Protein AF-A0A2W5YND8-F1 (afdb_monomer_lite)

Structure (mmCIF, N/CA/C/O backbone):
data_AF-A0A2W5YND8-F1
#
_entry.id   AF-A0A2W5YND8-F1
#
loop_
_atom_site.group_PDB
_atom_site.id
_atom_site.type_symbol
_atom_site.label_atom_id
_atom_site.label_alt_id
_atom_site.label_comp_id
_atom_site.label_asym_id
_atom_site.label_entity_id
_atom_site.label_seq_id
_atom_site.pdbx_PDB_ins_code
_atom_site.Cartn_x
_atom_site.Cartn_y
_atom_site.Cartn_z
_atom_site.occupancy
_atom_site.B_iso_or_equiv
_atom_site.auth_seq_id
_atom_site.auth_comp_id
_atom_site.auth_asym_id
_atom_site.auth_atom_id
_atom_site.pdbx_PDB_model_num
ATOM 1 N N . MET A 1 1 ? -13.478 7.806 3.941 1.00 85.88 1 MET A N 1
ATOM 2 C CA . MET A 1 1 ? -12.464 8.044 5.013 1.00 85.88 1 MET A CA 1
ATOM 3 C C . MET A 1 1 ? -11.687 9.302 4.656 1.00 85.88 1 MET A C 1
ATOM 5 O O . MET A 1 1 ? -11.853 9.760 3.534 1.00 85.88 1 MET A O 1
ATOM 9 N N . ARG A 1 2 ? -10.870 9.883 5.542 1.00 89.00 2 ARG A N 1
ATOM 10 C CA . ARG A 1 2 ? -10.021 11.023 5.139 1.00 89.00 2 ARG A CA 1
ATOM 11 C C . ARG A 1 2 ? -8.769 10.526 4.412 1.00 89.00 2 ARG A C 1
ATOM 13 O O . ARG A 1 2 ? -8.255 9.463 4.751 1.00 89.00 2 ARG A O 1
ATOM 20 N N . ALA A 1 3 ? -8.291 11.290 3.437 1.00 91.25 3 ALA A N 1
ATOM 21 C CA . ALA A 1 3 ? -7.025 11.037 2.762 1.00 91.25 3 ALA A CA 1
ATOM 22 C C . ALA A 1 3 ? -6.233 12.337 2.622 1.00 91.25 3 ALA A C 1
ATOM 24 O O . ALA A 1 3 ? -6.827 13.414 2.577 1.00 91.25 3 ALA A O 1
ATOM 25 N N . PHE A 1 4 ? -4.908 12.242 2.625 1.00 91.88 4 PHE A N 1
ATOM 26 C CA . PHE A 1 4 ? -4.026 13.404 2.558 1.00 91.88 4 PHE A CA 1
ATOM 27 C C . PHE A 1 4 ? -2.662 13.027 1.978 1.00 91.88 4 PHE A C 1
ATOM 29 O O . PHE A 1 4 ? -2.267 11.861 1.992 1.00 91.88 4 PHE A O 1
ATOM 36 N N . HIS A 1 5 ? -1.930 14.029 1.497 1.00 91.75 5 HIS A N 1
ATOM 37 C CA . HIS A 1 5 ? -0.526 13.866 1.138 1.00 91.75 5 HIS A CA 1
ATOM 38 C C . HIS A 1 5 ? 0.317 13.756 2.419 1.00 91.75 5 HIS A C 1
ATOM 40 O O . HIS A 1 5 ? 0.446 14.727 3.166 1.00 91.75 5 HIS A O 1
ATOM 46 N N . ASP A 1 6 ? 0.857 12.568 2.678 1.00 86.00 6 ASP A N 1
ATOM 47 C CA . ASP A 1 6 ? 1.750 12.279 3.799 1.00 86.00 6 ASP A CA 1
ATOM 48 C C . ASP A 1 6 ? 3.209 12.573 3.426 1.00 86.00 6 ASP A C 1
ATOM 50 O O . ASP A 1 6 ? 3.585 12.605 2.253 1.00 86.00 6 ASP A O 1
ATOM 54 N N . LYS A 1 7 ? 4.056 12.787 4.430 1.00 78.94 7 LYS A N 1
ATOM 55 C CA . LYS A 1 7 ? 5.499 12.895 4.217 1.00 78.94 7 LYS A CA 1
ATOM 56 C C . LYS A 1 7 ? 6.102 11.495 4.225 1.00 78.94 7 LYS A C 1
ATOM 58 O O . LYS A 1 7 ? 5.820 10.707 5.123 1.00 78.94 7 LYS A O 1
ATOM 63 N N . ALA A 1 8 ? 6.957 11.201 3.249 1.00 67.25 8 ALA A N 1
ATOM 64 C CA . ALA A 1 8 ? 7.747 9.978 3.285 1.00 67.25 8 ALA A CA 1
ATOM 65 C C . ALA A 1 8 ? 8.656 9.975 4.527 1.00 67.25 8 ALA A C 1
ATOM 67 O O . ALA A 1 8 ? 9.314 10.973 4.824 1.00 67.25 8 ALA A O 1
ATOM 68 N N . GLU A 1 9 ? 8.693 8.853 5.244 1.00 60.12 9 GLU A N 1
ATOM 69 C CA . GLU A 1 9 ? 9.626 8.621 6.350 1.00 60.12 9 GLU A CA 1
ATOM 70 C C . GLU A 1 9 ? 10.852 7.853 5.836 1.00 60.12 9 GLU A C 1
ATOM 72 O O . GLU A 1 9 ? 10.736 6.724 5.353 1.00 60.12 9 GLU A O 1
ATOM 77 N N . GLY A 1 10 ? 12.024 8.485 5.920 1.00 52.19 10 GLY A N 1
ATOM 78 C CA . GLY A 1 10 ? 13.315 7.977 5.451 1.00 52.19 10 GLY A CA 1
ATOM 79 C C . GLY A 1 10 ? 14.354 9.101 5.420 1.00 52.19 10 GLY A C 1
ATOM 80 O O . GLY A 1 10 ? 13.974 10.272 5.398 1.00 52.19 10 GLY A O 1
ATOM 81 N N . GLU A 1 11 ? 15.645 8.757 5.480 1.00 43.69 11 GLU A N 1
ATOM 82 C CA . GLU A 1 11 ? 16.755 9.720 5.477 1.00 43.69 11 GLU A CA 1
ATOM 83 C C . GLU A 1 11 ? 16.565 10.787 4.397 1.00 43.69 11 GLU A C 1
ATOM 85 O O . GLU A 1 11 ? 16.355 10.495 3.218 1.00 43.69 11 GLU A O 1
ATOM 90 N N . ILE A 1 12 ? 16.613 12.045 4.825 1.00 41.59 12 ILE A N 1
ATOM 91 C CA . ILE A 1 12 ? 16.515 13.203 3.948 1.00 41.59 12 ILE A CA 1
ATOM 92 C C . ILE A 1 12 ? 17.661 13.115 2.927 1.00 41.59 12 ILE A C 1
ATOM 94 O O . ILE A 1 12 ? 18.804 13.405 3.264 1.00 41.59 12 ILE A O 1
ATOM 98 N N . GLY A 1 13 ? 17.348 12.740 1.681 1.00 52.06 13 GLY A N 1
ATOM 99 C CA . GLY A 1 13 ? 18.188 13.050 0.520 1.00 52.06 13 GLY A CA 1
ATOM 100 C C . GLY A 1 13 ? 18.716 11.903 -0.347 1.00 52.06 13 GLY A C 1
ATOM 101 O O . GLY A 1 13 ? 19.367 12.221 -1.338 1.00 52.06 13 GLY A O 1
ATOM 102 N N . ALA A 1 14 ? 18.453 10.620 -0.063 1.00 67.12 14 ALA A N 1
ATOM 103 C CA . ALA A 1 14 ? 18.934 9.524 -0.921 1.00 67.12 14 ALA A CA 1
ATOM 104 C C . ALA A 1 14 ? 17.811 8.585 -1.389 1.00 67.12 14 ALA A C 1
ATOM 106 O O . ALA A 1 14 ? 17.057 8.039 -0.582 1.00 67.12 14 ALA A O 1
ATOM 107 N N . ALA A 1 15 ? 17.717 8.376 -2.706 1.00 81.44 15 ALA A N 1
ATOM 108 C CA . ALA A 1 15 ? 16.828 7.383 -3.296 1.00 81.44 15 ALA A CA 1
ATOM 109 C C . ALA A 1 15 ? 17.239 5.963 -2.885 1.00 81.44 15 ALA A C 1
ATOM 111 O O . ALA A 1 15 ? 18.423 5.618 -2.869 1.00 81.44 15 ALA A O 1
ATOM 112 N N . ARG A 1 16 ? 16.255 5.122 -2.556 1.00 84.94 16 ARG A N 1
ATOM 113 C CA . ARG A 1 16 ? 16.512 3.726 -2.177 1.00 84.94 16 ARG A CA 1
ATOM 114 C C . ARG A 1 16 ? 16.703 2.868 -3.416 1.00 84.94 16 ARG A C 1
ATOM 116 O O . ARG A 1 16 ? 15.955 3.002 -4.374 1.00 84.94 16 ARG A O 1
ATOM 123 N N . MET A 1 17 ? 17.663 1.952 -3.399 1.00 89.75 17 MET A N 1
ATOM 124 C CA . MET A 1 17 ? 17.775 0.968 -4.477 1.00 89.75 17 MET A CA 1
ATOM 125 C C . MET A 1 17 ? 16.681 -0.092 -4.349 1.00 89.75 17 MET A C 1
ATOM 127 O O . MET A 1 17 ? 16.376 -0.532 -3.244 1.00 89.75 17 MET A O 1
ATOM 131 N N . HIS A 1 18 ? 16.122 -0.526 -5.473 1.00 92.06 18 HIS A N 1
ATOM 132 C CA . HIS A 1 18 ? 15.245 -1.685 -5.546 1.00 92.06 18 HIS A CA 1
ATOM 133 C C . HIS A 1 18 ? 15.812 -2.713 -6.549 1.00 92.06 18 HIS A C 1
ATOM 135 O O . HIS A 1 18 ? 16.046 -2.356 -7.712 1.00 92.06 18 HIS A O 1
ATOM 141 N N . PRO A 1 19 ? 16.026 -3.977 -6.134 1.00 91.38 19 PRO A N 1
ATOM 142 C CA . PRO A 1 19 ? 15.881 -4.483 -4.763 1.00 91.38 19 PRO A CA 1
ATOM 143 C C . PRO A 1 19 ? 16.922 -3.873 -3.805 1.00 91.38 19 PRO A C 1
ATOM 145 O O . PRO A 1 19 ? 18.040 -3.555 -4.213 1.00 91.38 19 PRO A O 1
ATOM 148 N N . TRP A 1 20 ? 16.568 -3.710 -2.526 1.00 85.75 20 TRP A N 1
ATOM 149 C CA . TRP A 1 20 ? 17.484 -3.190 -1.504 1.00 85.75 20 TRP A CA 1
ATOM 150 C C . TRP A 1 20 ? 18.270 -4.327 -0.831 1.00 85.75 20 TRP A C 1
ATOM 152 O O . TRP A 1 20 ? 17.732 -5.393 -0.540 1.00 85.75 20 TRP A O 1
ATOM 162 N N . GLY A 1 21 ? 19.569 -4.108 -0.592 1.00 75.19 21 GLY A N 1
ATOM 163 C CA . GLY A 1 21 ? 20.485 -5.160 -0.126 1.00 75.19 21 GLY A CA 1
ATOM 164 C C . GLY A 1 21 ? 20.415 -5.485 1.372 1.00 75.19 21 GLY A C 1
ATOM 165 O O . GLY A 1 21 ? 20.715 -6.613 1.760 1.00 75.19 21 GLY A O 1
ATOM 166 N N . GLY A 1 22 ? 20.024 -4.523 2.211 1.00 71.12 22 GLY A N 1
ATOM 167 C CA . GLY A 1 22 ? 19.871 -4.709 3.655 1.00 71.12 22 GLY A CA 1
ATOM 168 C C . GLY A 1 22 ? 19.551 -3.406 4.391 1.00 71.12 22 GLY A C 1
ATOM 169 O O . GLY A 1 22 ? 19.707 -2.322 3.824 1.00 71.12 22 GLY A O 1
ATOM 170 N N . SER A 1 23 ? 19.096 -3.509 5.639 1.00 68.88 23 SER A N 1
ATOM 171 C CA . SER A 1 23 ? 18.893 -2.354 6.522 1.00 68.88 23 SER A CA 1
ATOM 172 C C . SER A 1 23 ? 20.185 -2.000 7.264 1.00 68.88 23 SER A C 1
ATOM 174 O O . SER A 1 23 ? 20.912 -2.881 7.719 1.00 68.88 23 SER A O 1
ATOM 176 N N . LEU A 1 24 ? 20.460 -0.702 7.438 1.00 65.12 24 LEU A N 1
ATOM 177 C CA . LEU A 1 24 ? 21.562 -0.235 8.293 1.00 65.12 24 LEU A CA 1
ATOM 178 C C . LEU A 1 24 ? 21.330 -0.575 9.773 1.00 65.12 24 LEU A C 1
ATOM 180 O O . LEU A 1 24 ? 22.287 -0.752 10.523 1.00 65.12 24 LEU A O 1
ATOM 184 N N . HIS A 1 25 ? 20.064 -0.654 10.187 1.00 63.94 25 HIS A N 1
ATOM 185 C CA . HIS A 1 25 ? 19.676 -0.909 11.574 1.00 63.94 25 HIS A CA 1
ATOM 186 C C . HIS A 1 25 ? 19.539 -2.402 11.892 1.00 63.94 25 HIS A C 1
ATOM 188 O O . HIS A 1 25 ? 19.689 -2.785 13.049 1.00 63.94 25 HIS A O 1
ATOM 194 N N . ASP A 1 26 ? 19.299 -3.236 10.877 1.00 67.81 26 ASP A N 1
ATOM 195 C CA . ASP A 1 26 ? 19.281 -4.692 11.003 1.00 67.81 26 ASP A CA 1
ATOM 196 C C . ASP A 1 26 ? 19.913 -5.347 9.758 1.00 67.81 26 ASP A C 1
ATOM 198 O O . ASP A 1 26 ? 19.274 -5.429 8.708 1.00 67.81 26 ASP A O 1
ATOM 202 N N . PRO A 1 27 ? 21.153 -5.859 9.858 1.00 70.94 27 PRO A N 1
ATOM 203 C CA . PRO A 1 27 ? 21.825 -6.556 8.760 1.00 70.94 27 PRO A CA 1
ATOM 204 C C . PRO A 1 27 ? 21.104 -7.828 8.280 1.00 70.94 27 PRO A C 1
ATOM 206 O O . PRO A 1 27 ? 21.410 -8.342 7.197 1.00 70.94 27 PRO A O 1
ATOM 209 N N . ASN A 1 28 ? 20.183 -8.370 9.085 1.00 72.56 28 ASN A N 1
ATOM 210 C CA . ASN A 1 28 ? 19.366 -9.526 8.726 1.00 72.56 28 ASN A CA 1
ATOM 211 C C . ASN A 1 28 ? 18.083 -9.127 7.997 1.00 72.56 28 ASN A C 1
ATOM 213 O O . ASN A 1 28 ? 17.562 -9.944 7.235 1.00 72.56 28 ASN A O 1
ATOM 217 N N . ALA A 1 29 ? 17.610 -7.890 8.173 1.00 75.44 29 ALA A N 1
ATOM 218 C CA . ALA A 1 29 ? 16.512 -7.355 7.389 1.00 75.44 29 ALA A CA 1
ATOM 219 C C . ALA A 1 29 ? 16.993 -7.166 5.951 1.00 75.44 29 ALA A C 1
ATOM 221 O O . ALA A 1 29 ? 17.927 -6.407 5.671 1.00 75.44 29 ALA A O 1
ATOM 222 N N . LYS A 1 30 ? 16.366 -7.899 5.036 1.00 81.81 30 LYS A N 1
ATOM 223 C CA . LYS A 1 30 ? 16.695 -7.922 3.611 1.00 81.81 30 LYS A CA 1
ATOM 224 C C . LYS A 1 30 ? 15.418 -7.871 2.803 1.00 81.81 30 LYS A C 1
ATOM 226 O O . LYS A 1 30 ? 14.375 -8.344 3.251 1.00 81.81 30 LYS A O 1
ATOM 231 N N . PHE A 1 31 ? 15.528 -7.352 1.586 1.00 89.69 31 PHE A N 1
ATOM 232 C CA . PHE A 1 31 ? 14.446 -7.448 0.626 1.00 89.69 31 PHE A CA 1
ATOM 233 C C . PHE A 1 31 ? 14.076 -8.917 0.385 1.00 89.69 31 PHE A C 1
ATOM 235 O O . PHE A 1 31 ? 14.936 -9.746 0.073 1.00 89.69 31 PHE A O 1
ATOM 242 N N . VAL A 1 32 ? 12.784 -9.219 0.508 1.00 92.00 32 VAL A N 1
ATOM 243 C CA . VAL A 1 32 ? 12.205 -10.504 0.122 1.00 92.00 32 VAL A CA 1
ATOM 244 C C . VAL A 1 32 ? 11.399 -10.290 -1.151 1.00 92.00 32 VAL A C 1
ATOM 246 O O . VAL A 1 32 ? 10.440 -9.524 -1.174 1.00 92.00 32 VAL A O 1
ATOM 249 N N . ASP A 1 33 ? 11.795 -10.989 -2.209 1.00 94.88 33 ASP A N 1
ATOM 250 C CA . ASP A 1 33 ? 11.087 -10.989 -3.486 1.00 94.88 33 ASP A CA 1
ATOM 251 C C . ASP A 1 33 ? 9.823 -11.857 -3.367 1.00 94.88 33 ASP A C 1
ATOM 253 O O . ASP A 1 33 ? 9.866 -13.080 -3.538 1.00 94.88 33 ASP A O 1
ATOM 257 N N . PHE A 1 34 ? 8.694 -11.228 -3.033 1.00 96.81 34 PHE A N 1
ATOM 258 C CA . PHE A 1 34 ? 7.412 -11.920 -2.887 1.00 96.81 34 PHE A CA 1
ATOM 259 C C . PHE A 1 34 ? 6.823 -12.400 -4.218 1.00 96.81 34 PHE A C 1
ATOM 261 O O . PHE A 1 34 ? 5.966 -13.281 -4.192 1.00 96.81 34 PHE A O 1
ATOM 268 N N . LEU A 1 35 ? 7.306 -11.915 -5.370 1.00 95.94 35 LEU A N 1
ATOM 269 C CA . LEU A 1 35 ? 6.946 -12.499 -6.666 1.00 95.94 35 LEU A CA 1
ATOM 270 C C . LEU A 1 35 ? 7.545 -13.905 -6.803 1.00 95.94 35 LEU A C 1
ATOM 272 O O . LEU A 1 35 ? 6.895 -14.818 -7.311 1.00 95.94 35 LEU A O 1
ATOM 276 N N . LYS A 1 36 ? 8.780 -14.101 -6.323 1.00 96.19 36 LYS A N 1
ATOM 277 C CA . LYS A 1 36 ? 9.456 -15.411 -6.327 1.00 96.19 36 LYS A CA 1
ATOM 278 C C . LYS A 1 36 ? 9.099 -16.289 -5.132 1.00 96.19 36 LYS A C 1
ATOM 280 O O . LYS A 1 36 ? 9.191 -17.511 -5.238 1.00 96.19 36 LYS A O 1
ATOM 285 N N . ARG A 1 37 ? 8.757 -15.689 -3.992 1.00 96.12 37 ARG A N 1
ATOM 286 C CA . ARG A 1 37 ? 8.489 -16.375 -2.717 1.00 96.12 37 ARG A CA 1
ATOM 287 C C . ARG A 1 37 ? 7.190 -15.888 -2.063 1.00 96.12 37 ARG A C 1
ATOM 289 O O . ARG A 1 37 ? 7.232 -15.334 -0.963 1.00 96.12 37 ARG A O 1
ATOM 296 N N . PRO A 1 38 ? 6.026 -16.090 -2.708 1.00 96.12 38 PRO A N 1
ATOM 297 C CA . PRO A 1 38 ? 4.742 -15.646 -2.161 1.00 96.12 38 PRO A CA 1
ATOM 298 C C . PRO A 1 38 ? 4.385 -16.348 -0.842 1.00 96.12 38 PRO A C 1
ATOM 300 O O . PRO A 1 38 ? 3.677 -15.783 -0.014 1.00 96.12 38 PRO A O 1
ATOM 303 N N . ASP A 1 39 ? 4.926 -17.548 -0.604 1.00 96.69 39 ASP A N 1
ATOM 304 C CA . ASP A 1 39 ? 4.770 -18.309 0.639 1.00 96.69 39 ASP A CA 1
ATOM 305 C C . ASP A 1 39 ? 5.314 -17.577 1.877 1.00 96.69 39 ASP A C 1
ATOM 307 O O . ASP A 1 39 ? 4.899 -17.865 2.998 1.00 96.69 39 ASP A O 1
ATOM 311 N N . LEU A 1 40 ? 6.216 -16.610 1.681 1.00 96.44 40 LEU A N 1
ATOM 312 C CA . LEU A 1 40 ? 6.891 -15.905 2.765 1.00 96.44 40 LEU A CA 1
ATOM 313 C C . LEU A 1 40 ? 6.150 -14.664 3.279 1.00 96.44 40 LEU A C 1
ATOM 315 O O . LEU A 1 40 ? 6.519 -14.155 4.336 1.00 96.44 40 LEU A O 1
ATOM 319 N N . VAL A 1 41 ? 5.104 -14.179 2.596 1.00 96.38 41 VAL A N 1
ATOM 320 C CA . VAL A 1 41 ? 4.435 -12.906 2.945 1.00 96.38 41 VAL A CA 1
ATOM 321 C C . VAL A 1 41 ? 4.011 -12.861 4.415 1.00 96.38 41 VAL A C 1
ATOM 323 O O . VAL A 1 41 ? 4.270 -11.884 5.111 1.00 96.38 41 VAL A O 1
ATOM 326 N N . ARG A 1 42 ? 3.406 -13.935 4.926 1.00 96.88 42 ARG A N 1
ATOM 327 C CA . ARG A 1 42 ? 2.889 -13.974 6.304 1.00 96.88 42 ARG A CA 1
ATOM 328 C C . ARG A 1 42 ? 3.960 -14.237 7.368 1.00 96.88 42 ARG A C 1
ATOM 330 O O . ARG A 1 42 ? 3.692 -14.043 8.549 1.00 96.88 42 ARG A O 1
ATOM 337 N N . SER A 1 43 ? 5.156 -14.675 6.970 1.00 95.19 43 SER A N 1
ATOM 338 C CA . SER A 1 43 ? 6.258 -15.029 7.879 1.00 95.19 43 SER A CA 1
ATOM 339 C C . SER A 1 43 ? 7.433 -14.053 7.857 1.00 95.19 43 SER A C 1
ATOM 341 O O . SER A 1 43 ? 8.311 -14.156 8.707 1.00 95.19 43 SER A O 1
ATOM 343 N N . SER A 1 44 ? 7.483 -13.145 6.880 1.00 93.38 44 SER A N 1
ATOM 344 C CA . SER A 1 44 ? 8.627 -12.251 6.653 1.00 93.38 44 SER A CA 1
ATOM 345 C C . SER A 1 44 ? 8.374 -10.790 7.017 1.00 93.38 44 SER A C 1
ATOM 347 O O . SER A 1 44 ? 9.276 -9.988 6.833 1.00 93.38 44 SER A O 1
ATOM 349 N N . LEU A 1 45 ? 7.181 -10.439 7.509 1.00 93.44 45 LEU A N 1
ATOM 350 C CA . LEU A 1 45 ? 6.859 -9.077 7.953 1.00 93.44 45 LEU A CA 1
ATOM 351 C C . LEU A 1 45 ? 6.894 -9.010 9.483 1.00 93.44 45 LEU A C 1
ATOM 353 O O . LEU A 1 45 ? 5.870 -9.171 10.149 1.00 93.44 45 LEU A O 1
ATOM 357 N N . GLU A 1 46 ? 8.081 -8.808 10.041 1.00 91.94 46 GLU A N 1
ATOM 358 C CA . GLU A 1 46 ? 8.404 -8.937 11.463 1.00 91.94 46 GLU A CA 1
ATOM 359 C C . GLU A 1 46 ? 7.503 -8.105 12.381 1.00 91.94 46 GLU A C 1
ATOM 361 O O . GLU A 1 46 ? 7.018 -8.627 13.386 1.00 91.94 46 GLU A O 1
ATOM 366 N N . ASP A 1 47 ? 7.185 -6.864 12.002 1.00 93.75 47 ASP A N 1
ATOM 367 C CA . ASP A 1 47 ? 6.329 -5.984 12.808 1.00 93.75 47 ASP A CA 1
ATOM 368 C C . ASP A 1 47 ? 4.876 -6.477 12.877 1.00 93.75 47 ASP A C 1
ATOM 370 O O . ASP A 1 47 ? 4.128 -6.130 13.793 1.00 93.75 47 ASP A O 1
ATOM 374 N N . PHE A 1 48 ? 4.455 -7.283 11.900 1.00 96.44 48 PHE A N 1
ATOM 375 C CA . PHE A 1 48 ? 3.081 -7.756 11.747 1.00 96.44 48 PHE A CA 1
ATOM 376 C C . PHE A 1 48 ? 2.854 -9.103 12.440 1.00 96.44 48 PHE A C 1
ATOM 378 O O . PHE A 1 48 ? 1.728 -9.389 12.851 1.00 96.44 48 PHE A O 1
ATOM 385 N N . ILE A 1 49 ? 3.904 -9.915 12.619 1.00 95.50 49 ILE A N 1
ATOM 386 C CA . ILE A 1 49 ? 3.825 -11.253 13.231 1.00 95.50 49 ILE A CA 1
ATOM 387 C C . ILE A 1 49 ? 3.164 -11.232 14.624 1.00 95.50 49 ILE A C 1
ATOM 389 O O . ILE A 1 49 ? 2.267 -12.051 14.844 1.00 95.50 49 ILE A O 1
ATOM 393 N N . PRO A 1 50 ? 3.493 -10.302 15.550 1.00 97.00 50 PRO A N 1
ATOM 394 C CA . PRO A 1 50 ? 2.838 -10.241 16.862 1.00 97.00 50 PRO A CA 1
ATOM 395 C C . PRO A 1 50 ? 1.320 -10.022 16.794 1.00 97.00 50 PRO A C 1
ATOM 397 O O . PRO A 1 50 ? 0.600 -10.356 17.733 1.00 97.00 50 PRO A O 1
ATOM 400 N N . TYR A 1 51 ? 0.829 -9.483 15.677 1.00 97.25 51 TYR A N 1
ATOM 401 C CA . TYR A 1 51 ? 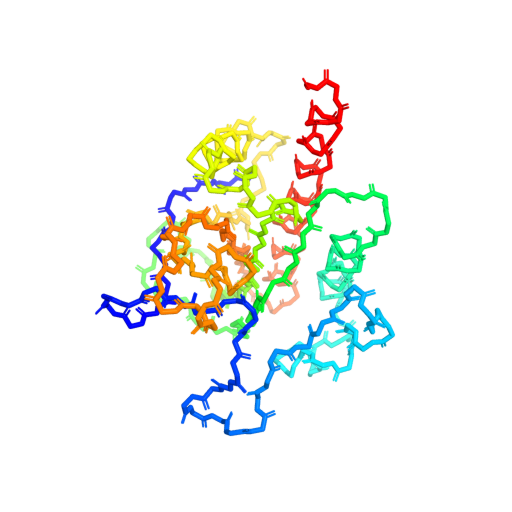-0.569 -9.131 15.456 1.00 97.25 51 TYR A CA 1
ATOM 402 C C . TYR A 1 51 ? -1.236 -10.003 14.386 1.00 97.25 51 TYR A C 1
ATOM 404 O O . TYR A 1 51 ? -2.328 -9.674 13.931 1.00 97.25 51 TYR A O 1
ATOM 412 N N . ALA A 1 52 ? -0.635 -11.131 13.993 1.00 96.50 52 ALA A N 1
ATOM 413 C CA . ALA A 1 52 ? -1.140 -11.976 12.906 1.00 96.50 52 ALA A CA 1
ATOM 414 C C . ALA A 1 52 ? -2.571 -12.507 13.134 1.00 96.50 52 ALA A C 1
ATOM 416 O O . ALA A 1 52 ? -3.282 -12.794 12.176 1.00 96.50 52 ALA A O 1
ATOM 417 N N . ALA A 1 53 ? -3.019 -12.606 14.392 1.00 96.94 53 ALA A N 1
ATOM 418 C CA . ALA A 1 53 ? -4.388 -12.996 14.740 1.00 96.94 53 ALA A CA 1
ATOM 419 C C . ALA A 1 53 ? -5.419 -11.852 14.616 1.00 96.94 53 ALA A C 1
ATOM 421 O O . ALA A 1 53 ? -6.621 -12.080 14.757 1.00 96.94 53 ALA A O 1
ATOM 422 N N . VAL A 1 54 ? -4.978 -10.611 14.386 1.00 97.81 54 VAL A N 1
ATOM 423 C CA . VAL A 1 54 ? -5.855 -9.445 14.251 1.00 97.81 54 VAL A CA 1
ATOM 424 C C . VAL A 1 54 ? -6.443 -9.412 12.831 1.00 97.81 54 VAL A C 1
ATOM 426 O O . VAL A 1 54 ? -5.682 -9.368 11.864 1.00 97.81 54 VAL A O 1
ATOM 429 N N . PRO A 1 55 ? -7.779 -9.333 12.656 1.00 98.19 55 PRO A N 1
ATOM 430 C CA . PRO A 1 55 ? -8.400 -9.369 11.326 1.00 98.19 55 PRO A CA 1
ATOM 431 C C . PRO A 1 55 ? -7.900 -8.296 10.350 1.00 98.19 55 PRO A C 1
ATOM 433 O O . PRO A 1 55 ? -7.815 -8.538 9.153 1.00 98.19 55 PRO A O 1
ATOM 436 N N . ALA A 1 56 ? -7.555 -7.105 10.842 1.00 97.69 56 ALA A N 1
ATOM 437 C CA . ALA A 1 56 ? -7.005 -6.041 10.002 1.00 97.69 56 ALA A CA 1
ATOM 438 C C . ALA A 1 56 ? -5.619 -6.385 9.429 1.00 97.69 56 ALA A C 1
ATOM 440 O O . ALA A 1 56 ? -5.288 -5.963 8.323 1.00 97.69 56 ALA A O 1
ATOM 441 N N . ILE A 1 57 ? -4.828 -7.171 10.160 1.00 98.19 57 ILE A N 1
ATOM 442 C CA . ILE A 1 57 ? -3.500 -7.614 9.734 1.00 98.19 57 ILE A CA 1
ATOM 443 C C . ILE A 1 57 ? -3.615 -8.731 8.699 1.00 98.19 57 ILE A C 1
ATOM 445 O O . ILE A 1 57 ? -2.906 -8.701 7.698 1.00 98.19 57 ILE A O 1
ATOM 449 N N . ASP A 1 58 ? -4.582 -9.637 8.849 1.00 98.25 58 ASP A N 1
ATOM 450 C CA . ASP A 1 58 ? -4.909 -10.616 7.805 1.00 98.25 58 ASP A CA 1
ATOM 451 C C . ASP A 1 58 ? -5.328 -9.944 6.482 1.00 98.25 58 ASP A C 1
ATOM 453 O O . ASP A 1 58 ? -4.869 -10.334 5.405 1.00 98.25 58 ASP A O 1
ATOM 457 N N . ARG A 1 59 ? -6.112 -8.856 6.547 1.00 98.38 59 ARG A N 1
ATOM 458 C CA . ARG A 1 59 ? -6.436 -8.037 5.362 1.00 98.38 59 ARG A CA 1
ATOM 459 C C . ARG A 1 59 ? -5.194 -7.393 4.749 1.00 98.38 59 ARG A C 1
ATOM 461 O O . ARG A 1 59 ? -5.092 -7.327 3.525 1.00 98.38 59 ARG A O 1
ATOM 468 N N . PHE A 1 60 ? -4.253 -6.934 5.575 1.00 98.50 60 PHE A N 1
ATOM 469 C CA . PHE A 1 60 ? -2.994 -6.354 5.106 1.00 98.50 60 PHE A CA 1
ATOM 470 C C . PHE A 1 60 ? -2.116 -7.396 4.400 1.00 98.50 60 PHE A C 1
ATOM 472 O O . PHE A 1 60 ? -1.660 -7.144 3.286 1.00 98.50 60 PHE A O 1
ATOM 479 N N . PHE A 1 61 ? -1.957 -8.592 4.977 1.00 98.50 61 PHE A N 1
ATOM 480 C CA . PHE A 1 61 ? -1.291 -9.710 4.302 1.00 98.50 61 PHE A CA 1
ATOM 481 C C . PHE A 1 61 ? -1.972 -10.035 2.975 1.00 98.50 61 PHE A C 1
ATOM 483 O O . PHE A 1 61 ? -1.307 -10.098 1.946 1.00 98.50 61 PHE A O 1
ATOM 490 N N . SER A 1 62 ? -3.302 -10.120 2.972 1.00 98.38 62 SER A N 1
ATOM 491 C CA . SER A 1 62 ? -4.086 -10.389 1.764 1.00 98.38 62 SER A CA 1
ATOM 492 C C . SER A 1 62 ? -3.920 -9.312 0.686 1.00 98.38 62 SER A C 1
ATOM 494 O O . SER A 1 62 ? -4.066 -9.603 -0.503 1.00 98.38 62 SER A O 1
ATOM 496 N N . LEU A 1 63 ? -3.664 -8.055 1.068 1.00 98.56 63 LEU A N 1
ATOM 497 C CA . LEU A 1 63 ? -3.342 -6.981 0.128 1.00 98.56 63 LEU A CA 1
ATOM 498 C C . LEU A 1 63 ? -1.962 -7.199 -0.500 1.00 98.56 63 LEU A C 1
ATOM 500 O O . LEU A 1 63 ? -1.844 -7.080 -1.716 1.00 98.56 63 LEU A O 1
ATOM 504 N N . ILE A 1 64 ? -0.946 -7.532 0.298 1.00 98.44 64 ILE A N 1
ATOM 505 C CA . ILE A 1 64 ? 0.411 -7.806 -0.197 1.00 98.44 64 ILE A CA 1
ATOM 506 C C . ILE A 1 64 ? 0.421 -9.048 -1.090 1.00 98.44 64 ILE A C 1
ATOM 508 O O . ILE A 1 64 ? 0.990 -9.007 -2.177 1.00 98.44 64 ILE A O 1
ATOM 512 N N . GLU A 1 65 ? -0.246 -10.126 -0.679 1.00 98.38 65 GLU A N 1
ATOM 513 C CA . GLU A 1 65 ? -0.404 -11.348 -1.477 1.00 98.38 65 GLU A CA 1
ATOM 514 C C . GLU A 1 65 ? -1.038 -11.036 -2.834 1.00 98.38 65 GLU A C 1
ATOM 516 O O . GLU A 1 65 ? -0.531 -11.459 -3.870 1.00 98.38 65 GLU A O 1
ATOM 521 N N . TRP A 1 66 ? -2.110 -10.234 -2.846 1.00 98.12 66 TRP A N 1
ATOM 522 C CA . TRP A 1 66 ? -2.735 -9.801 -4.092 1.00 98.12 66 TRP A CA 1
ATOM 523 C C . TRP A 1 66 ? -1.796 -8.926 -4.927 1.00 98.12 66 TRP A C 1
ATOM 525 O O . TRP A 1 66 ? -1.625 -9.209 -6.109 1.00 98.12 66 TRP A O 1
ATOM 535 N N . MET A 1 67 ? -1.161 -7.909 -4.327 1.00 98.19 67 MET A N 1
ATOM 536 C CA . MET A 1 67 ? -0.235 -7.004 -5.018 1.00 98.19 67 MET A CA 1
ATOM 537 C C . MET A 1 67 ? 0.938 -7.755 -5.648 1.00 98.19 67 MET A C 1
ATOM 539 O O . MET A 1 67 ? 1.369 -7.374 -6.720 1.00 98.19 67 MET A O 1
ATOM 543 N N . ASN A 1 68 ? 1.421 -8.844 -5.055 1.00 97.94 68 ASN A N 1
ATOM 544 C CA . ASN A 1 68 ? 2.513 -9.653 -5.609 1.00 97.94 68 ASN A CA 1
ATOM 545 C C . ASN A 1 68 ? 2.019 -10.881 -6.405 1.00 97.94 68 ASN A C 1
ATOM 547 O O . ASN A 1 68 ? 2.816 -11.696 -6.859 1.00 97.94 68 ASN A O 1
ATOM 551 N N . GLY A 1 69 ? 0.707 -11.023 -6.617 1.00 96.19 69 GLY A N 1
ATOM 552 C CA . GLY A 1 69 ? 0.111 -12.127 -7.373 1.00 96.19 69 GLY A CA 1
ATOM 553 C C . GLY A 1 69 ? 0.121 -11.905 -8.889 1.00 96.19 69 GLY A C 1
ATOM 554 O O . GLY A 1 69 ? 0.265 -10.787 -9.375 1.00 96.19 69 GLY A O 1
ATOM 555 N N . ALA A 1 70 ? -0.080 -12.954 -9.685 1.00 93.75 70 ALA A N 1
ATOM 556 C CA . ALA A 1 70 ? -0.092 -12.836 -11.152 1.00 93.75 70 ALA A CA 1
ATOM 557 C C . ALA A 1 70 ? -1.208 -11.908 -11.693 1.00 93.75 70 ALA A C 1
ATOM 559 O O . ALA A 1 70 ? -1.072 -11.331 -12.770 1.00 93.75 70 ALA A O 1
ATOM 560 N N . ASP A 1 71 ? -2.275 -11.707 -10.917 1.00 91.31 71 ASP A N 1
ATOM 561 C CA . ASP A 1 71 ? -3.495 -11.017 -11.348 1.00 91.31 71 ASP A CA 1
ATOM 562 C C . ASP A 1 71 ? -3.459 -9.494 -11.196 1.00 91.31 71 ASP A C 1
ATOM 564 O O . ASP A 1 71 ? -4.491 -8.832 -11.337 1.00 91.31 71 ASP A O 1
ATOM 568 N N . THR A 1 72 ? -2.290 -8.894 -11.000 1.00 95.38 72 THR A N 1
ATOM 569 C CA . THR A 1 72 ? -2.136 -7.439 -10.899 1.00 95.38 72 THR A CA 1
ATOM 570 C C . THR A 1 72 ? -0.820 -6.961 -11.502 1.00 95.38 72 THR A C 1
ATOM 572 O O . THR A 1 72 ? 0.082 -7.751 -11.769 1.00 95.38 72 THR A O 1
ATOM 575 N N . VAL A 1 73 ? -0.727 -5.655 -11.743 1.00 96.88 73 VAL A N 1
ATOM 576 C CA . VAL A 1 73 ? 0.476 -4.993 -12.274 1.00 96.88 73 VAL A CA 1
ATOM 577 C C . VAL A 1 73 ? 1.381 -4.435 -11.177 1.00 96.88 73 VAL A C 1
ATOM 579 O O . VAL A 1 73 ? 2.472 -3.953 -11.466 1.00 96.88 73 VAL A O 1
ATOM 582 N N . TRP A 1 74 ? 0.922 -4.468 -9.928 1.00 97.75 74 TRP A N 1
ATOM 583 C CA . TRP A 1 74 ? 1.638 -3.908 -8.788 1.00 97.75 74 TRP A CA 1
ATOM 584 C C . TRP A 1 74 ? 2.705 -4.862 -8.248 1.00 97.75 74 TRP A C 1
ATOM 586 O O . TRP A 1 74 ? 2.697 -6.050 -8.538 1.00 97.75 74 TRP A O 1
ATOM 596 N N . GLU A 1 75 ? 3.630 -4.340 -7.461 1.00 98.00 75 GLU A N 1
ATOM 597 C CA . GLU A 1 75 ? 4.629 -5.073 -6.686 1.00 98.00 75 GLU A CA 1
ATOM 598 C C . GLU A 1 75 ? 4.938 -4.263 -5.428 1.00 98.00 75 GLU A C 1
ATOM 600 O O . GLU A 1 75 ? 4.917 -3.031 -5.460 1.00 98.00 75 GLU A O 1
ATOM 605 N N . THR A 1 76 ? 5.189 -4.938 -4.307 1.00 97.44 76 THR A N 1
ATOM 606 C CA . THR A 1 76 ? 5.503 -4.282 -3.028 1.00 97.44 76 THR A CA 1
ATOM 607 C C . THR A 1 76 ? 6.987 -4.385 -2.714 1.00 97.44 76 THR A C 1
ATOM 609 O O . THR A 1 76 ? 7.591 -5.417 -2.987 1.00 97.44 76 THR A O 1
ATOM 612 N N . THR A 1 77 ? 7.561 -3.390 -2.038 1.00 94.25 77 THR A N 1
ATOM 613 C CA . THR A 1 77 ? 8.992 -3.426 -1.668 1.00 94.25 77 THR A CA 1
ATOM 614 C C . THR A 1 77 ? 9.298 -3.232 -0.198 1.00 94.25 77 THR A C 1
ATOM 616 O O . THR A 1 77 ? 10.341 -3.698 0.263 1.00 94.25 77 THR A O 1
ATOM 619 N N . GLU A 1 78 ? 8.463 -2.50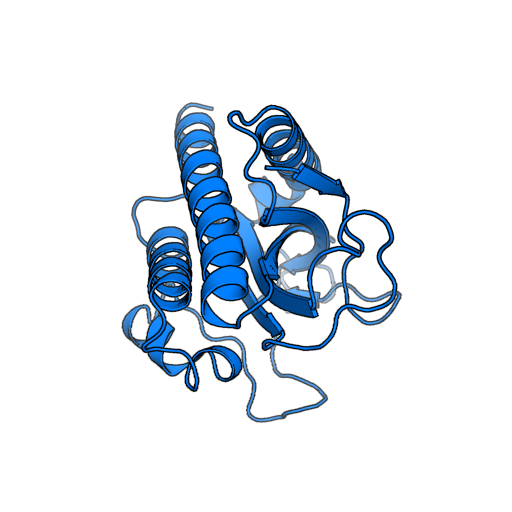2 0.529 1.00 90.75 78 GLU A N 1
ATOM 620 C CA . GLU A 1 78 ? 8.642 -2.307 1.960 1.00 90.75 78 GLU A CA 1
ATOM 621 C C . GLU A 1 78 ? 7.290 -2.084 2.626 1.00 90.75 78 GLU A C 1
ATOM 623 O O . GLU A 1 78 ? 6.362 -1.508 2.050 1.00 90.75 78 GLU A O 1
ATOM 628 N N . SER A 1 79 ? 7.199 -2.517 3.872 1.00 94.38 79 SER A N 1
ATOM 629 C CA . SER A 1 79 ? 6.071 -2.255 4.751 1.00 94.38 79 SER A CA 1
ATOM 630 C C . SER A 1 79 ? 6.578 -2.014 6.159 1.00 94.38 79 SER A C 1
ATOM 632 O O . SER A 1 79 ? 7.716 -2.341 6.473 1.00 94.38 79 SER A O 1
ATOM 634 N N . TYR A 1 80 ? 5.740 -1.422 6.995 1.00 93.31 80 TYR A N 1
ATOM 635 C CA . TYR A 1 80 ? 6.028 -1.247 8.414 1.00 93.31 80 TYR A CA 1
ATOM 636 C C . TYR A 1 80 ? 4.711 -1.141 9.180 1.00 93.31 80 TYR A C 1
ATOM 638 O O . TYR A 1 80 ? 3.759 -0.538 8.669 1.00 93.31 80 TYR A O 1
ATOM 646 N N . LEU A 1 81 ? 4.648 -1.691 10.391 1.00 96.06 81 LEU A N 1
ATOM 647 C CA . LEU A 1 81 ? 3.507 -1.524 11.289 1.00 96.06 81 LEU A CA 1
ATOM 648 C C . LEU A 1 81 ? 3.923 -0.692 12.500 1.00 96.06 81 LEU A C 1
ATOM 650 O O . LEU A 1 81 ? 4.718 -1.127 13.324 1.00 96.06 81 LEU A O 1
ATOM 654 N N . TRP A 1 82 ? 3.305 0.478 12.654 1.00 95.06 82 TRP A N 1
ATOM 655 C CA . TRP A 1 82 ? 3.337 1.201 13.918 1.00 95.06 82 TRP A CA 1
ATOM 656 C C . TRP A 1 82 ? 2.266 0.605 14.844 1.00 95.06 82 TRP A C 1
ATOM 658 O O . TRP A 1 82 ? 1.070 0.734 14.536 1.00 95.06 82 TRP A O 1
ATOM 668 N N . PRO A 1 83 ? 2.654 -0.048 15.955 1.00 93.94 83 PRO A N 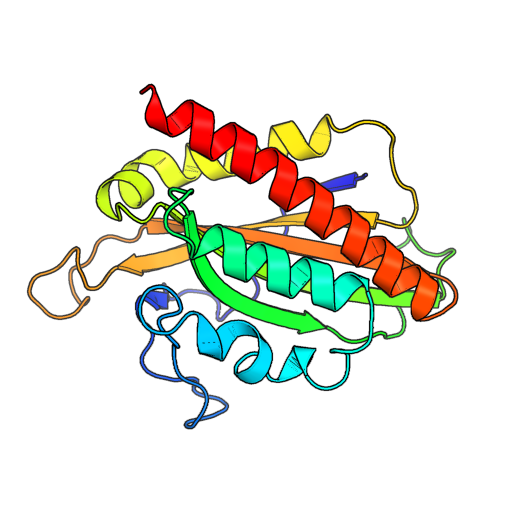1
ATOM 669 C CA . PRO A 1 83 ? 1.711 -0.706 16.850 1.00 93.94 83 PRO A CA 1
ATOM 670 C C . PRO A 1 83 ? 0.809 0.308 17.572 1.00 93.94 83 PRO A C 1
ATOM 672 O O . PRO A 1 83 ? 1.115 1.503 17.592 1.00 93.94 83 PRO A O 1
ATOM 675 N N . PRO A 1 84 ? -0.302 -0.137 18.186 1.00 95.50 84 PRO A N 1
ATOM 676 C CA . PRO A 1 84 ? -1.159 0.727 18.989 1.00 95.50 84 PRO A CA 1
ATOM 677 C C . PRO A 1 84 ? -0.369 1.540 20.022 1.00 95.50 84 PRO A C 1
ATOM 679 O O . PRO A 1 84 ? 0.328 0.996 20.875 1.00 95.50 84 PRO A O 1
ATOM 682 N N . ALA A 1 85 ? -0.487 2.862 19.947 1.00 94.31 85 ALA A N 1
ATOM 683 C CA . ALA A 1 85 ? 0.192 3.797 20.834 1.00 94.31 85 ALA A CA 1
ATOM 684 C C . ALA A 1 85 ? -0.683 5.025 21.110 1.00 94.31 85 ALA A C 1
ATOM 686 O O . ALA A 1 85 ? -1.660 5.285 20.406 1.00 94.31 85 ALA A O 1
ATOM 687 N N . ALA A 1 86 ? -0.326 5.811 22.128 1.00 91.19 86 ALA A N 1
ATOM 688 C CA . ALA A 1 86 ? -0.986 7.090 22.374 1.00 91.19 86 ALA A CA 1
ATOM 689 C C . ALA A 1 86 ? -0.758 8.050 21.183 1.00 91.19 86 ALA A C 1
ATOM 691 O O . ALA A 1 86 ? 0.376 8.166 20.706 1.00 91.19 86 ALA A O 1
ATOM 692 N N . PRO A 1 87 ? -1.795 8.753 20.692 1.00 85.62 87 PRO A N 1
ATOM 693 C CA . PRO A 1 87 ? -1.656 9.645 19.553 1.00 85.62 87 PRO A CA 1
ATOM 694 C C . PRO A 1 87 ? -0.764 10.838 19.889 1.00 85.62 87 PRO A C 1
ATOM 696 O O . PRO A 1 87 ? -0.920 11.497 20.918 1.00 85.62 87 PRO A O 1
ATOM 699 N N . GLN A 1 88 ? 0.143 11.162 18.971 1.00 73.44 88 GLN A N 1
ATOM 700 C CA . GLN A 1 88 ? 0.922 12.393 19.040 1.00 73.44 88 GLN A CA 1
ATOM 701 C C . GLN A 1 88 ? 0.018 13.563 18.635 1.00 73.44 88 GLN A C 1
ATOM 703 O O . GLN A 1 88 ? -0.385 13.653 17.480 1.00 73.44 88 GLN A O 1
ATOM 708 N N . SER A 1 89 ? -0.371 14.383 19.619 1.00 63.91 89 SER A N 1
ATOM 709 C CA . SER A 1 89 ? -1.039 15.699 19.522 1.00 63.91 89 SER A CA 1
ATOM 710 C C . SER A 1 89 ? -1.738 16.063 18.191 1.00 63.91 89 SER A C 1
ATOM 712 O O . SER A 1 89 ? -1.531 17.144 17.640 1.00 63.91 89 SER A O 1
ATOM 714 N N . ASN A 1 90 ? -2.646 15.221 17.687 1.00 68.12 90 ASN A N 1
ATOM 715 C CA . ASN A 1 90 ? -3.446 15.539 16.503 1.00 68.12 90 ASN A CA 1
ATOM 716 C C . ASN A 1 90 ? -4.832 16.038 16.921 1.00 68.12 90 ASN A C 1
ATOM 718 O O . ASN A 1 90 ? -5.698 15.251 17.302 1.00 68.12 90 ASN A O 1
ATOM 722 N N . ARG A 1 91 ? -5.068 17.353 16.806 1.00 73.25 91 ARG A N 1
ATOM 723 C CA . ARG A 1 91 ? -6.354 17.972 17.178 1.00 73.25 91 ARG A CA 1
ATOM 724 C C . ARG A 1 91 ? -7.554 17.379 16.433 1.00 73.25 91 ARG A C 1
ATOM 726 O O . ARG A 1 91 ? -8.641 17.354 16.995 1.00 73.25 91 ARG A O 1
ATOM 733 N N . SER A 1 92 ? -7.369 16.888 15.204 1.00 77.62 92 SER A N 1
ATOM 734 C CA . SER A 1 92 ? -8.463 16.330 14.389 1.00 77.62 92 SER A CA 1
ATOM 735 C C . SER A 1 92 ? -8.960 14.967 14.874 1.00 77.62 92 SER A C 1
ATOM 737 O O . SER A 1 92 ? -10.045 14.548 14.477 1.00 77.62 92 SER A O 1
ATOM 739 N N . PHE A 1 93 ? -8.166 14.285 15.702 1.00 83.31 93 PHE A N 1
ATOM 740 C CA . PHE A 1 93 ? -8.446 12.953 16.241 1.00 83.31 93 PHE A CA 1
ATOM 741 C C . PHE A 1 93 ? -8.301 12.927 17.770 1.00 83.31 93 PHE A C 1
ATOM 743 O O . PHE A 1 93 ? -8.094 11.869 18.359 1.00 83.31 93 PHE A O 1
ATOM 750 N N . ALA A 1 94 ? -8.408 14.093 18.417 1.00 85.06 94 ALA A N 1
ATOM 751 C CA . ALA A 1 94 ? -8.180 14.265 19.852 1.00 85.06 94 ALA A CA 1
ATOM 752 C C . ALA A 1 94 ? -9.163 13.477 20.737 1.00 85.06 94 ALA A C 1
ATOM 754 O O . ALA A 1 94 ? -8.891 13.269 21.915 1.00 85.06 94 ALA A O 1
ATOM 755 N N . GLN A 1 95 ? -10.298 13.042 20.182 1.00 90.38 95 GLN A N 1
ATOM 756 C CA . GLN A 1 95 ? -11.272 12.191 20.862 1.00 90.38 95 GLN A CA 1
ATOM 757 C C . GLN A 1 95 ? -10.821 10.731 21.017 1.00 90.38 95 GLN A C 1
ATOM 759 O O . GLN A 1 95 ? -11.435 9.994 21.784 1.00 90.38 95 GLN A O 1
ATOM 764 N N . TYR A 1 96 ? -9.793 10.300 20.284 1.00 93.88 96 TYR A N 1
ATOM 765 C CA . TYR A 1 96 ? -9.274 8.938 20.339 1.00 93.88 96 TYR A CA 1
ATOM 766 C C . TYR A 1 96 ? -8.024 8.873 21.214 1.00 93.88 96 TYR A C 1
ATOM 768 O O . TYR A 1 96 ? -7.209 9.795 21.241 1.00 93.88 96 TYR A O 1
ATOM 776 N N . ARG A 1 97 ? -7.863 7.762 21.933 1.00 94.75 97 ARG A N 1
ATOM 777 C CA . ARG A 1 97 ? -6.757 7.544 22.881 1.00 94.75 97 ARG A CA 1
ATOM 778 C C . ARG A 1 97 ? -5.636 6.682 22.314 1.00 94.75 97 ARG A C 1
ATOM 780 O O . ARG A 1 97 ? -4.569 6.622 22.916 1.00 94.75 97 ARG A O 1
ATOM 787 N N . ILE A 1 98 ? -5.889 6.017 21.191 1.00 95.44 98 ILE A N 1
ATOM 788 C CA . ILE A 1 98 ? -4.991 5.071 20.535 1.00 95.44 98 ILE A CA 1
ATOM 789 C C . ILE A 1 98 ? -4.936 5.392 19.041 1.00 95.44 98 ILE A C 1
ATOM 791 O O . ILE A 1 98 ? -5.961 5.680 18.419 1.00 95.44 98 ILE A O 1
ATOM 795 N N . VAL A 1 99 ? -3.737 5.310 18.473 1.00 95.94 99 VAL A N 1
ATOM 796 C CA . VAL A 1 99 ? -3.475 5.274 17.034 1.00 95.94 99 VAL A CA 1
ATOM 797 C C . VAL A 1 99 ? -2.599 4.067 16.710 1.00 95.94 99 VAL A C 1
ATOM 799 O O . VAL A 1 99 ? -1.680 3.745 17.460 1.00 95.94 99 VAL A O 1
ATOM 802 N N . CYS A 1 100 ? -2.862 3.416 15.586 1.00 95.88 100 CYS A N 1
ATOM 803 C CA . CYS A 1 100 ? -1.931 2.497 14.938 1.00 95.88 100 CYS A CA 1
ATOM 804 C C . CYS A 1 100 ? -1.881 2.807 13.441 1.00 95.88 100 CYS A C 1
ATOM 806 O O . CYS A 1 100 ? -2.775 3.471 12.898 1.00 95.88 100 CYS A O 1
ATOM 808 N N . SER A 1 101 ? -0.825 2.367 12.759 1.00 96.75 101 SER A N 1
ATOM 809 C CA . SER A 1 101 ? -0.748 2.566 11.315 1.00 96.75 101 SER A CA 1
ATOM 810 C C . SER A 1 101 ? 0.032 1.481 10.600 1.00 96.75 101 SER A C 1
ATOM 812 O O . SER A 1 101 ? 1.130 1.145 11.029 1.00 96.75 101 SER A O 1
ATOM 814 N N . ALA A 1 102 ? -0.485 1.016 9.467 1.00 97.69 102 ALA A N 1
ATOM 815 C CA . ALA A 1 102 ? 0.225 0.116 8.566 1.00 97.69 102 ALA A CA 1
ATOM 816 C C . ALA A 1 102 ? 0.669 0.878 7.312 1.00 97.69 102 ALA A C 1
ATOM 818 O O . ALA A 1 102 ? -0.152 1.487 6.618 1.00 97.69 102 ALA A O 1
ATOM 819 N N . ARG A 1 103 ? 1.970 0.861 7.031 1.00 96.81 103 ARG A N 1
ATOM 820 C CA . ARG A 1 103 ? 2.591 1.478 5.858 1.00 96.81 103 ARG A CA 1
ATOM 821 C C . ARG A 1 103 ? 2.896 0.415 4.812 1.00 96.81 103 ARG A C 1
ATOM 823 O O . ARG A 1 103 ? 3.392 -0.653 5.159 1.00 96.81 103 ARG A O 1
ATOM 830 N N . LEU A 1 104 ? 2.671 0.741 3.546 1.00 97.56 104 LEU A N 1
ATOM 831 C CA . LEU A 1 104 ? 3.040 -0.085 2.402 1.00 97.56 104 LEU A CA 1
ATOM 832 C C . LEU A 1 104 ? 3.611 0.791 1.289 1.00 97.56 104 LEU A C 1
ATOM 834 O O . LEU A 1 104 ? 3.039 1.835 0.977 1.00 97.56 104 LEU A O 1
ATOM 838 N N . VAL A 1 105 ? 4.705 0.351 0.678 1.00 97.12 105 VAL A N 1
ATOM 839 C CA . VAL A 1 105 ? 5.283 0.962 -0.521 1.00 97.12 105 VAL A CA 1
ATOM 840 C C . VAL A 1 105 ? 5.229 -0.038 -1.663 1.00 97.12 105 VAL A C 1
ATOM 842 O O . VAL A 1 105 ? 5.619 -1.201 -1.515 1.00 97.12 105 VAL A O 1
ATOM 845 N N . PHE A 1 106 ? 4.729 0.428 -2.800 1.00 98.00 106 PHE A N 1
ATOM 846 C CA . PHE A 1 106 ? 4.465 -0.381 -3.975 1.00 98.00 106 PHE A CA 1
ATOM 847 C C . PHE A 1 106 ? 4.633 0.424 -5.267 1.00 98.00 106 PHE A C 1
ATOM 849 O O . PHE A 1 106 ? 4.628 1.658 -5.283 1.00 98.00 106 PHE A O 1
ATOM 856 N N . PHE A 1 107 ? 4.799 -0.286 -6.373 1.00 98.06 107 PHE A N 1
ATOM 857 C CA . PHE A 1 107 ? 5.018 0.282 -7.698 1.00 98.06 107 PHE A CA 1
ATOM 858 C C . PHE A 1 107 ? 4.541 -0.676 -8.785 1.00 98.06 107 PHE A C 1
ATOM 860 O O . PHE A 1 107 ? 4.167 -1.812 -8.512 1.00 98.06 107 PHE A O 1
ATOM 867 N N . HIS A 1 108 ? 4.510 -0.202 -10.023 1.00 97.81 108 HIS A N 1
ATOM 868 C CA . HIS A 1 108 ? 4.193 -1.003 -11.193 1.00 97.81 108 HIS A CA 1
ATOM 869 C C . HIS A 1 108 ? 5.394 -1.869 -11.608 1.00 97.81 108 HIS A C 1
ATOM 871 O O . HIS A 1 108 ? 6.491 -1.342 -11.790 1.00 97.81 108 HIS A O 1
ATOM 877 N N . ARG A 1 109 ? 5.179 -3.175 -11.815 1.00 96.12 109 ARG A N 1
ATOM 878 C CA . ARG A 1 109 ? 6.217 -4.178 -12.152 1.00 96.12 109 ARG A CA 1
ATOM 879 C C . ARG A 1 109 ? 7.060 -3.820 -13.369 1.00 96.12 109 ARG A C 1
ATOM 881 O O . ARG A 1 109 ? 8.241 -4.134 -13.436 1.00 96.12 109 ARG A O 1
ATOM 888 N N . ASP A 1 110 ? 6.451 -3.167 -14.355 1.00 96.69 110 ASP A N 1
ATOM 889 C CA . ASP A 1 110 ? 7.223 -2.510 -15.408 1.00 96.69 110 ASP A CA 1
ATOM 890 C C . ASP A 1 110 ? 7.866 -1.233 -14.843 1.00 96.69 110 ASP A C 1
ATOM 892 O O . ASP A 1 110 ? 7.217 -0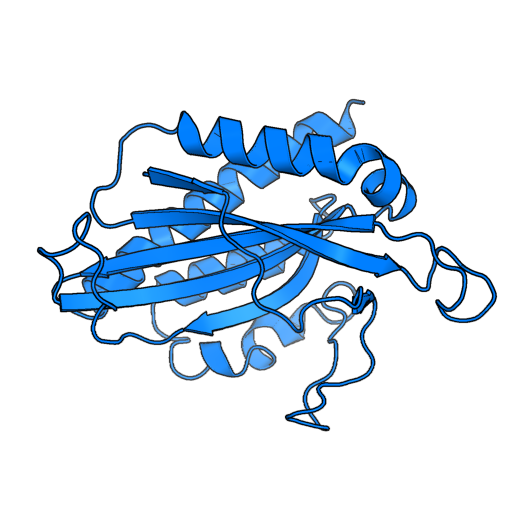.191 -14.711 1.00 96.69 110 ASP A O 1
ATOM 896 N N . HIS A 1 111 ? 9.157 -1.321 -14.519 1.00 96.69 111 HIS A N 1
ATOM 897 C CA . HIS A 1 111 ? 9.927 -0.213 -13.956 1.00 96.69 111 HIS A CA 1
ATOM 898 C C . HIS A 1 111 ? 10.062 0.979 -14.919 1.00 96.69 111 HIS A C 1
ATOM 900 O O . HIS A 1 111 ? 10.164 2.119 -14.459 1.00 96.69 111 HIS A O 1
ATOM 906 N N . LEU A 1 112 ? 10.019 0.767 -16.243 1.00 96.38 112 LEU A N 1
ATOM 907 C CA . LEU A 1 112 ? 10.000 1.869 -17.214 1.00 96.38 112 LEU A CA 1
ATOM 908 C C . LEU A 1 112 ? 8.654 2.589 -17.191 1.00 96.38 112 LEU A C 1
ATOM 910 O O . LEU A 1 112 ? 8.618 3.820 -17.269 1.00 96.38 112 LEU A O 1
ATOM 914 N N . TRP A 1 113 ? 7.555 1.844 -17.056 1.00 96.25 113 TRP A N 1
ATOM 915 C CA . TRP A 1 113 ? 6.241 2.439 -16.836 1.00 96.25 113 TRP A CA 1
ATOM 916 C C . TRP A 1 113 ? 6.234 3.251 -15.539 1.00 96.25 113 TRP A C 1
ATOM 918 O O . TRP A 1 113 ? 5.846 4.420 -15.551 1.00 96.25 113 TRP A O 1
ATOM 928 N N . GLN A 1 114 ? 6.737 2.683 -14.436 1.00 97.06 114 GLN A N 1
ATOM 929 C CA . GLN A 1 114 ? 6.776 3.369 -13.142 1.00 97.06 114 GLN A CA 1
ATOM 930 C C . GLN A 1 114 ? 7.572 4.674 -13.216 1.00 97.06 114 GLN A C 1
ATOM 932 O O . GLN A 1 114 ? 7.111 5.706 -12.723 1.00 97.06 114 GLN A O 1
ATOM 937 N N . LEU A 1 115 ? 8.739 4.645 -13.862 1.00 96.44 115 LEU A N 1
ATOM 938 C CA . LEU A 1 115 ? 9.579 5.821 -14.069 1.00 96.44 115 LEU A CA 1
ATOM 939 C C . LEU A 1 115 ? 8.819 6.950 -14.784 1.00 96.44 115 LEU A C 1
ATOM 941 O O . LEU A 1 115 ? 8.950 8.114 -14.415 1.00 96.44 115 LEU A O 1
ATOM 945 N N . ARG A 1 116 ? 8.007 6.614 -15.792 1.00 96.56 116 ARG A N 1
ATOM 946 C CA . ARG A 1 116 ? 7.272 7.592 -16.612 1.00 96.56 116 ARG A CA 1
ATOM 947 C C . ARG A 1 116 ? 5.971 8.071 -15.971 1.00 96.56 116 ARG A C 1
ATOM 949 O O . ARG A 1 116 ? 5.554 9.200 -16.220 1.00 96.56 116 ARG A O 1
ATOM 956 N N . HIS A 1 117 ? 5.316 7.224 -15.180 1.00 96.75 117 HIS A N 1
ATOM 957 C CA . HIS A 1 117 ? 3.927 7.426 -14.759 1.00 96.75 117 HIS A CA 1
ATOM 958 C C . HIS A 1 117 ? 3.721 7.502 -13.239 1.00 96.75 117 HIS A C 1
ATOM 960 O O . HIS A 1 117 ? 2.580 7.633 -12.793 1.00 96.75 117 HIS A O 1
ATOM 966 N N . GLY A 1 118 ? 4.788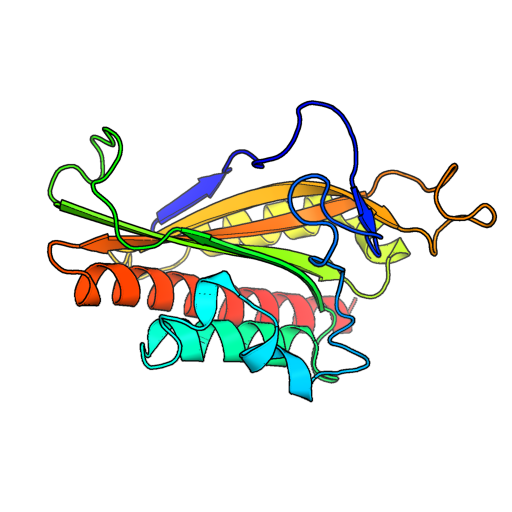 7.500 -12.432 1.00 95.69 118 GLY A N 1
ATOM 967 C CA . GLY A 1 118 ? 4.697 7.553 -10.967 1.00 95.69 118 GLY A CA 1
ATOM 968 C C . GLY A 1 118 ? 3.885 8.737 -10.420 1.00 95.69 118 GLY A C 1
ATOM 969 O O . GLY A 1 118 ? 3.019 8.543 -9.568 1.00 95.69 118 GLY A O 1
ATOM 970 N N . ASP A 1 119 ? 4.073 9.948 -10.959 1.00 96.00 119 ASP A N 1
ATOM 971 C CA . ASP A 1 119 ? 3.302 11.137 -10.546 1.00 96.00 119 ASP A CA 1
ATOM 972 C C . ASP A 1 119 ? 1.805 11.016 -10.869 1.00 96.00 119 ASP A C 1
ATOM 974 O O . ASP A 1 119 ? 0.942 11.431 -10.084 1.00 96.00 119 ASP A O 1
ATOM 978 N N . TRP A 1 120 ? 1.481 10.427 -12.025 1.00 96.12 120 TRP A N 1
ATOM 979 C CA . TRP A 1 120 ? 0.098 10.167 -12.409 1.00 96.12 120 TRP A CA 1
ATOM 980 C C . TRP A 1 120 ? -0.532 9.116 -11.494 1.00 96.12 120 TRP A C 1
ATOM 982 O O . TRP A 1 120 ? -1.658 9.316 -11.031 1.00 96.12 120 TRP A O 1
ATOM 992 N N . ALA A 1 121 ? 0.189 8.036 -11.188 1.00 96.50 121 ALA A N 1
ATOM 993 C CA . ALA A 1 121 ? -0.282 6.983 -10.298 1.00 96.50 121 ALA A CA 1
ATOM 994 C C . ALA A 1 121 ? -0.550 7.535 -8.887 1.00 96.50 121 ALA A C 1
ATOM 996 O O . ALA A 1 121 ? -1.636 7.324 -8.345 1.00 96.50 121 ALA A O 1
ATOM 997 N N . PHE A 1 122 ? 0.380 8.325 -8.338 1.00 96.75 122 PHE A N 1
ATOM 998 C CA . PHE A 1 122 ? 0.217 9.019 -7.058 1.00 96.75 122 PHE A CA 1
ATOM 999 C C . PHE A 1 122 ? -1.020 9.927 -7.050 1.00 96.75 122 PHE A C 1
ATOM 1001 O O . PHE A 1 122 ? -1.896 9.791 -6.195 1.00 96.75 122 PHE A O 1
ATOM 1008 N N . THR A 1 123 ? -1.127 10.827 -8.033 1.00 96.56 123 THR A N 1
ATOM 1009 C CA . THR A 1 123 ? -2.236 11.789 -8.116 1.00 96.56 123 THR A CA 1
ATOM 1010 C C . THR A 1 123 ? -3.578 11.078 -8.268 1.00 96.56 123 THR A C 1
ATOM 1012 O O . THR A 1 123 ? -4.580 11.497 -7.685 1.00 96.56 123 THR A O 1
ATOM 1015 N N . SER A 1 124 ? -3.608 9.994 -9.043 1.00 96.31 124 SER A N 1
ATOM 1016 C CA . SER A 1 124 ? -4.807 9.187 -9.264 1.00 96.31 124 SER A CA 1
ATOM 1017 C C . SER A 1 124 ? -5.256 8.490 -7.986 1.00 96.31 124 SER A C 1
ATOM 1019 O O . SER A 1 124 ? -6.437 8.565 -7.647 1.00 96.31 124 SER A O 1
ATOM 1021 N N . LEU A 1 125 ? -4.330 7.872 -7.250 1.00 96.88 125 LEU A N 1
ATOM 1022 C CA . LEU A 1 125 ? -4.631 7.218 -5.981 1.00 96.88 125 LEU A CA 1
ATOM 1023 C C . LEU A 1 125 ? -5.136 8.222 -4.939 1.00 96.88 125 LEU A C 1
ATOM 1025 O O . LEU A 1 125 ? -6.206 8.014 -4.366 1.00 96.88 125 LEU A O 1
ATOM 1029 N N . LEU A 1 126 ? -4.416 9.332 -4.741 1.00 96.81 126 LEU A N 1
ATOM 1030 C CA . LEU A 1 126 ? -4.781 10.360 -3.765 1.00 96.81 126 LEU A CA 1
ATOM 1031 C C . LEU A 1 126 ? -6.173 10.938 -4.053 1.00 96.81 126 LEU A C 1
ATOM 1033 O O . LEU A 1 126 ? -7.040 10.900 -3.184 1.00 96.81 126 LEU A O 1
ATOM 1037 N N . ARG A 1 127 ? -6.439 11.376 -5.292 1.00 95.75 127 ARG A N 1
ATOM 1038 C CA . ARG A 1 127 ? -7.747 11.951 -5.661 1.00 95.75 127 ARG A CA 1
ATOM 1039 C C . ARG A 1 127 ? -8.896 10.960 -5.512 1.00 95.75 127 ARG A C 1
ATOM 1041 O O . ARG A 1 127 ? -10.008 11.359 -5.171 1.00 95.75 127 ARG A O 1
ATOM 1048 N N . ARG A 1 128 ? -8.667 9.677 -5.813 1.00 95.94 128 ARG A N 1
ATOM 1049 C CA . ARG A 1 128 ? -9.691 8.634 -5.654 1.00 95.94 128 ARG A CA 1
ATOM 1050 C C . ARG A 1 128 ? -9.973 8.351 -4.178 1.00 95.94 128 ARG A C 1
ATOM 1052 O O . ARG A 1 128 ? -11.134 8.184 -3.816 1.00 95.94 128 ARG A O 1
ATOM 1059 N N . LEU A 1 129 ? -8.947 8.353 -3.327 1.00 95.19 129 LEU A N 1
ATOM 1060 C CA . LEU A 1 129 ? -9.106 8.221 -1.877 1.00 95.19 129 LEU A CA 1
ATOM 1061 C C . LEU A 1 129 ? -9.844 9.423 -1.266 1.00 95.19 129 LEU A C 1
ATOM 1063 O O . LEU A 1 129 ? -10.749 9.224 -0.459 1.00 95.19 129 LEU A O 1
ATOM 1067 N N . GLU A 1 130 ? -9.516 10.651 -1.679 1.00 93.94 130 GLU A N 1
ATOM 1068 C CA . GLU A 1 130 ? -10.157 11.888 -1.195 1.00 93.94 130 GLU A CA 1
ATOM 1069 C C . GLU A 1 130 ? -11.659 11.953 -1.500 1.00 93.94 130 GLU A C 1
ATOM 1071 O O . GLU A 1 130 ? -12.418 12.554 -0.745 1.00 93.94 130 GLU A O 1
ATOM 1076 N N . ARG A 1 131 ? -12.102 11.325 -2.595 1.00 93.00 131 ARG A N 1
ATOM 1077 C CA . ARG A 1 131 ? -13.510 11.304 -3.029 1.00 93.00 131 ARG A CA 1
ATOM 1078 C C . ARG A 1 131 ? -14.303 10.115 -2.481 1.00 93.00 131 ARG A C 1
ATOM 1080 O O . ARG A 1 131 ? -15.449 9.918 -2.881 1.00 93.00 131 ARG A O 1
ATOM 1087 N N . ARG A 1 132 ? -13.700 9.277 -1.632 1.00 89.69 132 ARG A N 1
ATOM 1088 C CA . ARG A 1 132 ? -14.312 8.018 -1.198 1.00 89.69 132 ARG A CA 1
ATOM 1089 C C . ARG A 1 132 ? -15.335 8.230 -0.083 1.00 89.69 132 ARG A C 1
ATOM 1091 O O . ARG A 1 132 ? -14.974 8.544 1.054 1.00 89.69 132 ARG A O 1
ATOM 1098 N N . GLU A 1 133 ? -16.582 7.897 -0.399 1.00 84.44 133 GLU A N 1
ATOM 1099 C CA . GLU A 1 133 ? -17.704 7.830 0.539 1.00 84.44 133 GLU A CA 1
ATOM 1100 C C . GLU A 1 133 ? -18.074 6.371 0.893 1.00 84.44 133 GLU A C 1
ATOM 1102 O O . GLU A 1 133 ? -17.870 5.473 0.071 1.00 84.44 133 GLU A O 1
ATOM 1107 N N . PRO A 1 134 ? -18.622 6.108 2.097 1.00 84.62 134 PRO A N 1
ATOM 1108 C CA . PRO A 1 134 ? -18.795 7.055 3.198 1.00 84.62 134 PRO A CA 1
ATOM 1109 C C . PRO A 1 134 ? -17.476 7.400 3.917 1.00 84.62 134 PRO A C 1
ATOM 1111 O O . PRO A 1 134 ? -16.496 6.637 3.934 1.00 84.62 134 PRO A O 1
ATOM 1114 N N . VAL A 1 135 ? -17.444 8.556 4.580 1.00 86.69 135 VAL A N 1
ATOM 1115 C CA . VAL A 1 135 ? -16.349 8.903 5.495 1.00 86.69 135 VAL A CA 1
ATOM 1116 C C . VAL A 1 135 ? -16.396 8.055 6.769 1.00 86.69 135 VAL A C 1
ATOM 1118 O O . VAL A 1 135 ? -17.175 8.314 7.677 1.00 86.69 135 VAL A O 1
ATOM 1121 N N . VAL A 1 136 ? -15.493 7.073 6.859 1.00 91.19 136 VAL A N 1
ATOM 1122 C CA . VAL A 1 136 ? -15.199 6.329 8.094 1.00 91.19 136 VAL A CA 1
ATOM 1123 C C . VAL A 1 136 ? -14.462 7.243 9.096 1.00 91.19 136 VAL A C 1
ATOM 1125 O O . VAL A 1 136 ? -13.347 7.672 8.783 1.00 91.19 136 VAL A O 1
ATOM 1128 N N . PRO A 1 137 ? -15.042 7.574 10.270 1.00 90.56 137 PRO A N 1
ATOM 1129 C CA . PRO A 1 137 ? -14.493 8.602 11.167 1.00 90.56 137 PRO A CA 1
ATOM 1130 C C . PRO A 1 137 ? -13.191 8.229 11.883 1.00 90.56 137 PRO A C 1
ATOM 1132 O O . PRO A 1 137 ? -12.458 9.119 12.315 1.00 90.56 137 PRO A O 1
ATOM 1135 N N . ASN A 1 138 ? -12.919 6.937 12.054 1.00 93.25 138 ASN A N 1
ATOM 1136 C CA . ASN A 1 138 ? -11.764 6.425 12.789 1.00 93.25 138 ASN A CA 1
ATOM 1137 C C . ASN A 1 138 ? -10.637 5.921 11.866 1.00 93.25 138 ASN A C 1
ATOM 1139 O O . ASN A 1 138 ? -9.705 5.275 12.335 1.00 93.25 138 ASN A O 1
ATOM 1143 N N . ALA A 1 139 ? -10.707 6.223 10.564 1.00 95.19 139 ALA A N 1
ATOM 1144 C CA . ALA A 1 139 ? -9.731 5.794 9.567 1.00 95.19 139 ALA A CA 1
ATOM 1145 C C . ALA A 1 139 ? -9.225 6.972 8.723 1.00 95.19 139 ALA A C 1
ATOM 1147 O O . ALA A 1 139 ? -9.987 7.865 8.330 1.00 95.19 139 ALA A O 1
ATOM 1148 N N . CYS A 1 140 ? -7.934 6.949 8.400 1.00 94.81 140 CYS A N 1
ATOM 1149 C CA . CYS A 1 140 ? -7.303 7.919 7.512 1.00 94.81 140 CYS A CA 1
ATOM 1150 C C . CYS A 1 140 ? -6.235 7.239 6.648 1.00 94.81 140 CYS A C 1
ATOM 1152 O O . CYS A 1 140 ? -5.557 6.332 7.122 1.00 94.81 140 CYS A O 1
ATOM 1154 N N . VAL A 1 141 ? -6.051 7.681 5.405 1.00 96.50 141 VAL A N 1
ATOM 1155 C CA . VAL A 1 141 ? -4.977 7.181 4.532 1.00 96.50 141 VAL A CA 1
ATOM 1156 C C . VAL A 1 141 ? -4.059 8.328 4.130 1.00 96.50 141 VAL A C 1
ATOM 1158 O O . VAL A 1 141 ? -4.457 9.235 3.401 1.00 96.50 141 VAL A O 1
ATOM 1161 N N . GLY A 1 142 ? -2.820 8.282 4.604 1.00 96.25 142 GLY A N 1
ATOM 1162 C CA . GLY A 1 142 ? -1.743 9.111 4.080 1.00 96.25 142 GLY A CA 1
ATOM 1163 C C . GLY A 1 142 ? -1.202 8.503 2.789 1.00 96.25 142 GLY A C 1
ATOM 1164 O O . GLY A 1 142 ? -0.981 7.296 2.737 1.00 96.25 142 GLY A O 1
ATOM 1165 N N . VAL A 1 143 ? -0.993 9.306 1.749 1.00 97.25 143 VAL A N 1
ATOM 1166 C CA . VAL A 1 143 ? -0.357 8.876 0.492 1.00 97.25 143 VAL A CA 1
ATOM 1167 C C . VAL A 1 143 ? 0.923 9.673 0.306 1.00 97.25 143 VAL A C 1
ATOM 1169 O O . VAL A 1 143 ? 0.894 10.893 0.427 1.00 97.25 143 VAL A O 1
ATOM 1172 N N . PHE A 1 144 ? 2.032 9.016 -0.008 1.00 95.56 144 PHE A N 1
ATOM 1173 C CA . PHE A 1 144 ? 3.331 9.656 -0.204 1.00 95.56 144 PHE A CA 1
ATOM 1174 C C . PHE A 1 144 ? 4.059 9.072 -1.417 1.00 95.56 144 PHE A C 1
ATOM 1176 O O . PHE A 1 144 ? 3.643 8.066 -1.993 1.00 95.56 144 PHE A O 1
ATOM 1183 N N . ILE A 1 145 ? 5.151 9.724 -1.808 1.00 94.31 145 ILE A N 1
ATOM 1184 C CA . ILE A 1 145 ? 6.082 9.235 -2.825 1.00 94.31 145 ILE A CA 1
ATOM 1185 C C . ILE A 1 145 ? 7.409 8.919 -2.149 1.00 94.31 145 ILE A C 1
ATOM 1187 O O . ILE A 1 145 ? 7.904 9.731 -1.368 1.00 94.31 145 ILE A O 1
ATOM 1191 N N . ALA A 1 146 ? 7.999 7.776 -2.484 1.00 91.69 146 ALA A N 1
ATOM 1192 C CA . ALA A 1 146 ? 9.373 7.456 -2.122 1.00 91.69 146 ALA A CA 1
ATOM 1193 C C . ALA A 1 146 ? 10.262 7.459 -3.384 1.00 91.69 146 ALA A C 1
ATOM 1195 O O . ALA A 1 146 ? 9.918 6.810 -4.375 1.00 91.69 146 ALA A O 1
ATOM 1196 N N . PRO A 1 147 ? 11.393 8.184 -3.385 1.00 92.25 147 PRO A N 1
ATOM 1197 C CA . PRO A 1 147 ? 12.403 8.071 -4.434 1.00 92.25 147 PRO A CA 1
ATOM 1198 C C . PRO A 1 147 ? 13.035 6.673 -4.463 1.00 92.25 147 PRO A C 1
ATOM 1200 O O . PRO A 1 147 ? 13.441 6.145 -3.424 1.00 92.25 147 PRO A O 1
ATOM 1203 N N . THR A 1 148 ? 13.126 6.055 -5.640 1.00 92.56 148 THR A N 1
ATOM 1204 C CA . THR A 1 148 ? 13.671 4.700 -5.819 1.00 92.56 148 THR A CA 1
ATOM 1205 C C . THR A 1 148 ? 14.515 4.588 -7.085 1.00 92.56 148 THR A C 1
ATOM 1207 O O . THR A 1 148 ? 14.113 5.038 -8.154 1.00 92.56 148 THR A O 1
ATOM 1210 N N . LEU A 1 149 ? 15.677 3.946 -6.969 1.00 93.69 149 LEU A N 1
ATOM 1211 C CA . LEU A 1 149 ? 16.553 3.569 -8.074 1.00 93.69 149 LEU A CA 1
ATOM 1212 C C . LEU A 1 149 ? 16.312 2.097 -8.409 1.00 93.69 149 LEU A C 1
ATOM 1214 O O . LEU A 1 149 ? 16.680 1.209 -7.639 1.00 93.69 149 LEU A O 1
ATOM 1218 N N . PHE A 1 150 ? 15.699 1.818 -9.554 1.00 94.62 150 PHE A N 1
ATOM 1219 C CA . PHE A 1 150 ? 15.520 0.441 -10.003 1.00 94.62 150 PHE A CA 1
ATOM 1220 C C . PHE A 1 150 ? 16.815 -0.076 -10.621 1.00 94.62 150 PHE A C 1
ATOM 1222 O O . PHE A 1 150 ? 17.213 0.371 -11.696 1.00 94.62 150 PHE A O 1
ATOM 1229 N N . VAL A 1 151 ? 17.450 -1.059 -9.977 1.00 93.38 151 VAL A N 1
ATOM 1230 C CA . VAL A 1 151 ? 18.717 -1.647 -10.449 1.00 93.38 151 VAL A CA 1
ATOM 1231 C C . VAL A 1 151 ? 18.587 -2.169 -11.882 1.00 93.38 151 VAL A C 1
ATOM 1233 O O . VAL A 1 151 ? 19.512 -2.029 -12.677 1.00 93.38 151 VAL A O 1
ATOM 1236 N N . SER A 1 152 ? 17.413 -2.692 -12.246 1.00 93.62 152 SER A N 1
ATOM 1237 C CA . SER A 1 152 ? 17.126 -3.202 -13.592 1.00 93.62 152 SER A CA 1
ATOM 1238 C C . SER A 1 152 ? 17.122 -2.136 -14.695 1.00 93.62 152 SER A C 1
ATOM 1240 O O . SER A 1 152 ? 17.088 -2.493 -15.867 1.00 93.62 152 SER A O 1
ATOM 1242 N N . LEU A 1 153 ? 17.084 -0.844 -14.349 1.00 94.12 153 LEU A N 1
ATOM 1243 C CA . LEU A 1 153 ? 17.113 0.270 -15.304 1.00 94.12 153 LEU A CA 1
ATOM 1244 C C . LEU A 1 153 ? 18.537 0.784 -15.563 1.00 94.12 153 LEU A C 1
ATOM 1246 O O . LEU A 1 153 ? 18.713 1.866 -16.118 1.00 94.12 153 LEU A O 1
ATOM 1250 N N . SER A 1 154 ? 19.550 0.024 -15.152 1.00 92.31 154 SER A N 1
ATOM 1251 C CA . SER A 1 154 ? 20.962 0.355 -15.335 1.00 92.31 154 SER A CA 1
ATOM 1252 C C . SER A 1 154 ? 21.788 -0.901 -15.590 1.00 92.31 154 SER A C 1
ATOM 1254 O O . SER A 1 154 ? 21.471 -1.973 -15.076 1.00 92.31 154 SER A O 1
ATOM 1256 N N . GLU A 1 155 ? 22.878 -0.763 -16.340 1.00 89.56 155 GLU A N 1
ATOM 1257 C CA . GLU A 1 155 ? 23.812 -1.867 -16.606 1.00 89.56 155 GLU A CA 1
ATOM 1258 C C . GLU A 1 155 ? 24.873 -2.029 -15.501 1.00 89.56 155 GLU A C 1
ATOM 1260 O O . GLU A 1 155 ? 25.561 -3.044 -15.435 1.00 89.56 155 GLU A O 1
ATOM 1265 N N . ASP A 1 156 ? 25.004 -1.049 -14.602 1.00 87.00 156 ASP A N 1
ATOM 1266 C CA . ASP A 1 156 ? 26.083 -0.946 -13.609 1.00 87.00 156 ASP A CA 1
ATOM 1267 C C . ASP A 1 156 ? 25.642 -1.227 -12.162 1.00 87.00 156 ASP A C 1
ATOM 1269 O O . ASP A 1 156 ? 26.296 -0.804 -11.202 1.00 87.00 156 ASP A O 1
ATOM 1273 N N . GLY A 1 157 ? 24.537 -1.955 -11.996 1.00 80.00 157 GLY A N 1
ATOM 1274 C CA . GLY A 1 157 ? 24.043 -2.360 -10.680 1.00 80.00 157 GLY A CA 1
ATOM 1275 C C . GLY A 1 157 ? 23.365 -1.236 -9.892 1.00 80.00 157 GLY A C 1
ATOM 1276 O O . GLY A 1 157 ? 23.409 -1.247 -8.665 1.00 80.00 157 GLY A O 1
ATOM 1277 N N . GLY A 1 158 ? 22.743 -0.273 -10.571 1.00 81.69 158 GLY A N 1
ATOM 1278 C CA . GLY A 1 158 ? 21.924 0.787 -9.977 1.00 81.69 158 GLY A CA 1
ATOM 1279 C C . GLY A 1 158 ? 22.605 2.151 -9.888 1.00 81.69 158 GLY A C 1
ATOM 1280 O O . GLY A 1 158 ? 21.946 3.117 -9.512 1.00 81.69 158 GLY A O 1
ATOM 1281 N N . ARG A 1 159 ? 23.896 2.271 -10.229 1.00 81.25 159 ARG A N 1
ATOM 1282 C CA . ARG A 1 159 ? 24.664 3.517 -10.033 1.00 81.25 159 ARG A CA 1
ATOM 1283 C C . ARG A 1 159 ? 24.244 4.619 -10.998 1.00 81.25 159 ARG A C 1
ATOM 1285 O O . ARG A 1 159 ? 24.312 5.791 -10.640 1.00 81.25 159 ARG A O 1
ATOM 1292 N N . THR A 1 160 ? 23.814 4.245 -12.198 1.00 88.88 160 THR A N 1
ATOM 1293 C CA . THR A 1 160 ? 23.288 5.165 -13.219 1.00 88.88 160 THR A CA 1
ATOM 1294 C C . THR A 1 160 ? 21.779 5.044 -13.412 1.00 88.88 160 THR A C 1
ATOM 1296 O O . THR A 1 160 ? 21.228 5.665 -14.321 1.00 88.88 160 THR A O 1
ATOM 1299 N N . ALA A 1 161 ? 21.092 4.268 -12.566 1.00 91.69 161 ALA A N 1
ATOM 1300 C CA . ALA A 1 161 ? 19.647 4.119 -12.667 1.00 91.69 161 ALA A CA 1
ATOM 1301 C C . ALA A 1 161 ? 18.958 5.479 -12.454 1.00 91.69 161 ALA A C 1
ATOM 1303 O O . ALA A 1 161 ? 19.303 6.201 -11.514 1.00 91.69 161 ALA A O 1
ATOM 1304 N N . PRO A 1 162 ? 17.982 5.849 -13.300 1.00 93.44 162 PRO A N 1
ATOM 1305 C CA . PRO A 1 162 ? 17.208 7.058 -13.083 1.00 93.44 162 PRO A CA 1
ATOM 1306 C C . PRO A 1 162 ? 16.338 6.916 -11.829 1.00 93.44 162 PRO A C 1
ATOM 1308 O O . PRO A 1 162 ? 15.831 5.835 -11.521 1.00 93.44 162 PRO A O 1
ATOM 1311 N N . GLU A 1 163 ? 16.128 8.029 -11.130 1.00 93.94 163 GLU A N 1
ATOM 1312 C CA . GLU A 1 163 ? 15.221 8.076 -9.987 1.00 93.94 163 GLU A CA 1
ATOM 1313 C C . GLU A 1 163 ? 13.764 7.976 -10.447 1.00 93.94 163 GLU A C 1
ATOM 1315 O O . GLU A 1 163 ? 13.258 8.823 -11.184 1.00 93.94 163 GLU A O 1
ATOM 1320 N N . ALA A 1 164 ? 13.081 6.934 -9.981 1.00 94.75 164 ALA A N 1
ATOM 1321 C CA . ALA A 1 164 ? 11.649 6.756 -10.116 1.00 94.75 164 ALA A CA 1
ATOM 1322 C C . ALA A 1 164 ? 10.930 7.131 -8.815 1.00 94.75 164 ALA A C 1
ATOM 1324 O O . ALA A 1 164 ? 11.468 7.036 -7.712 1.00 94.75 164 ALA A O 1
ATOM 1325 N N . LYS A 1 165 ? 9.664 7.520 -8.950 1.00 94.38 165 LYS A N 1
ATOM 1326 C CA . LYS A 1 165 ? 8.772 7.842 -7.834 1.00 94.38 165 LYS A CA 1
ATOM 1327 C C . LYS A 1 165 ? 7.865 6.653 -7.569 1.00 94.38 165 LYS A C 1
ATOM 1329 O O . LYS A 1 165 ? 6.968 6.420 -8.375 1.00 94.38 165 LYS A O 1
ATOM 1334 N N . VAL A 1 166 ? 8.074 5.906 -6.488 1.00 95.81 166 VAL A N 1
ATOM 1335 C CA . VAL A 1 166 ? 7.184 4.794 -6.104 1.00 95.81 166 VAL A CA 1
ATOM 1336 C C . VAL A 1 166 ? 6.110 5.266 -5.131 1.00 95.81 166 VAL A C 1
ATOM 1338 O O . VAL A 1 166 ? 6.277 6.281 -4.450 1.00 95.81 166 VAL A O 1
ATOM 1341 N N . LEU A 1 167 ? 4.984 4.555 -5.093 1.00 97.31 167 LEU A N 1
ATOM 1342 C CA . LEU A 1 167 ? 3.833 4.937 -4.287 1.00 97.31 167 LEU A CA 1
ATOM 1343 C C . LEU A 1 167 ? 3.985 4.405 -2.869 1.00 97.31 167 LEU A C 1
ATOM 1345 O O . LEU A 1 167 ? 4.334 3.249 -2.657 1.00 97.31 167 LEU A O 1
ATOM 1349 N N . GLY A 1 168 ? 3.644 5.239 -1.900 1.00 97.06 168 GLY A N 1
ATOM 1350 C CA . GLY A 1 168 ? 3.518 4.859 -0.508 1.00 97.06 168 GLY A CA 1
ATOM 1351 C C . GLY A 1 168 ? 2.129 5.171 0.019 1.00 97.06 168 GLY A C 1
ATOM 1352 O O . GLY A 1 168 ? 1.544 6.207 -0.299 1.00 97.06 168 GLY A O 1
ATOM 1353 N N . VAL A 1 169 ? 1.605 4.287 0.858 1.00 97.81 169 VAL A N 1
ATOM 1354 C CA . VAL A 1 169 ? 0.399 4.532 1.647 1.00 97.81 169 VAL A CA 1
ATOM 1355 C C . VAL A 1 169 ? 0.673 4.254 3.112 1.00 97.81 169 VAL A C 1
ATOM 1357 O O . VAL A 1 169 ? 1.419 3.338 3.458 1.00 97.81 169 VAL A O 1
ATOM 1360 N N . ARG A 1 170 ? 0.028 5.021 3.984 1.00 97.50 170 ARG A N 1
ATOM 1361 C CA . ARG A 1 170 ? -0.066 4.743 5.411 1.00 97.50 170 ARG A CA 1
ATOM 1362 C C . ARG A 1 170 ? -1.528 4.738 5.828 1.00 97.50 170 ARG A C 1
ATOM 1364 O O . ARG A 1 170 ? -2.193 5.770 5.820 1.00 97.50 170 ARG A O 1
ATOM 1371 N N . CYS A 1 171 ? -2.023 3.560 6.181 1.00 97.62 171 CYS A N 1
ATOM 1372 C CA . CYS A 1 171 ? -3.373 3.358 6.684 1.00 97.62 171 CYS A CA 1
ATOM 1373 C C . CYS A 1 171 ? -3.354 3.579 8.192 1.00 97.62 171 CYS A C 1
ATOM 1375 O O . CYS A 1 171 ? -2.824 2.748 8.924 1.00 97.62 171 CYS A O 1
ATOM 1377 N N . TYR A 1 172 ? -3.901 4.702 8.642 1.00 96.81 172 TYR A N 1
ATOM 1378 C CA . TYR A 1 172 ? -4.065 5.032 10.049 1.00 96.81 172 TYR A CA 1
ATOM 1379 C C . TYR A 1 172 ? -5.420 4.564 10.548 1.00 96.81 172 TYR A C 1
ATOM 1381 O O . TYR A 1 172 ? -6.449 4.802 9.907 1.00 96.81 172 TYR A O 1
ATOM 1389 N N . GLY A 1 173 ? -5.415 3.999 11.744 1.00 96.56 173 GLY A N 1
ATOM 1390 C CA . GLY A 1 173 ? -6.616 3.733 12.505 1.00 96.56 173 GLY A CA 1
ATOM 1391 C C . GLY A 1 173 ? -6.535 4.366 13.883 1.00 96.56 173 GLY A C 1
ATOM 1392 O O . GLY A 1 173 ? -5.486 4.367 14.528 1.00 96.56 173 GLY A O 1
ATOM 1393 N N . PHE A 1 174 ? -7.653 4.932 14.315 1.00 96.44 174 PHE A N 1
ATOM 1394 C CA . PHE A 1 174 ? -7.797 5.615 15.592 1.00 96.44 174 PHE A CA 1
ATOM 1395 C C . PHE A 1 174 ? -8.853 4.904 16.431 1.00 96.44 174 PHE A C 1
ATOM 1397 O O . PHE A 1 174 ? -9.799 4.332 15.895 1.00 96.44 174 PHE A O 1
ATOM 1404 N N . GLY A 1 175 ? -8.708 4.929 17.750 1.00 96.19 175 GLY A N 1
ATOM 1405 C CA . GLY A 1 175 ? -9.696 4.313 18.623 1.00 96.19 175 GLY A CA 1
ATOM 1406 C C . GLY A 1 175 ? -9.515 4.626 20.099 1.00 96.19 175 GLY A C 1
ATOM 1407 O O . GLY A 1 175 ? -8.535 5.234 20.529 1.00 96.19 175 GLY A O 1
ATOM 1408 N N . ASN A 1 176 ? -10.481 4.191 20.896 1.00 96.31 176 ASN A N 1
ATOM 1409 C CA . ASN A 1 176 ? -10.418 4.136 22.355 1.00 96.31 176 ASN A CA 1
ATOM 1410 C C . ASN A 1 176 ? -10.017 2.744 22.868 1.00 96.31 176 ASN A C 1
ATOM 1412 O O . ASN A 1 176 ? -9.848 2.553 24.070 1.00 96.31 176 ASN A O 1
ATOM 1416 N N . SER A 1 177 ? -9.843 1.789 21.952 1.00 96.56 177 SER A N 1
ATOM 1417 C CA . SER A 1 177 ? -9.292 0.454 22.182 1.00 96.56 177 SER A CA 1
ATOM 1418 C C . SER A 1 177 ? -8.385 0.053 21.015 1.00 96.56 177 SER A C 1
ATOM 1420 O O . SER A 1 177 ? -8.524 0.586 19.912 1.00 96.56 177 SER A O 1
ATOM 1422 N N . GLU A 1 178 ? -7.481 -0.906 21.230 1.00 96.81 178 GLU A N 1
ATOM 1423 C CA . GLU A 1 178 ? -6.639 -1.447 20.151 1.00 96.81 178 GLU A CA 1
ATOM 1424 C C . GLU A 1 178 ? -7.478 -2.056 19.028 1.00 96.81 178 GLU A C 1
ATOM 1426 O O . GLU A 1 178 ? -7.175 -1.860 17.855 1.00 96.81 178 GLU A O 1
ATOM 1431 N N . LYS A 1 179 ? -8.572 -2.743 19.383 1.00 97.12 179 LYS A N 1
ATOM 1432 C CA . LYS A 1 179 ? -9.504 -3.335 18.418 1.00 97.12 179 LYS A CA 1
ATOM 1433 C C . LYS A 1 179 ? -10.060 -2.282 17.457 1.00 97.12 179 LYS A C 1
ATOM 1435 O O . LYS A 1 179 ? -10.030 -2.493 16.251 1.00 97.12 179 LYS A O 1
ATOM 1440 N N . GLU A 1 180 ? -10.545 -1.164 17.991 1.00 97.12 180 GLU A N 1
ATOM 1441 C CA . GLU A 1 180 ? -11.101 -0.065 17.192 1.00 97.12 180 GLU A CA 1
ATOM 1442 C C . GLU A 1 180 ? -10.028 0.599 16.318 1.00 97.12 180 GLU A C 1
ATOM 1444 O O . GLU A 1 180 ? -10.276 0.887 15.147 1.00 97.12 180 GLU A O 1
ATOM 1449 N N . ALA A 1 181 ? -8.818 0.790 16.855 1.00 97.19 181 ALA A N 1
ATOM 1450 C CA . ALA A 1 181 ? -7.705 1.334 16.085 1.00 97.19 181 ALA A CA 1
ATOM 1451 C C . ALA A 1 181 ? -7.329 0.400 14.922 1.00 97.19 181 ALA A C 1
ATOM 1453 O O . ALA A 1 181 ? -7.264 0.838 13.776 1.00 97.19 181 ALA A O 1
ATOM 1454 N N . PHE A 1 182 ? -7.174 -0.903 15.162 1.00 98.19 182 PHE A N 1
ATOM 1455 C CA . PHE A 1 182 ? -6.903 -1.860 14.088 1.00 98.19 182 PHE A CA 1
ATOM 1456 C C . PHE A 1 182 ? -8.042 -1.951 13.072 1.00 98.19 182 PHE A C 1
ATOM 1458 O O . PHE A 1 182 ? -7.781 -2.061 11.878 1.00 98.19 182 PHE A O 1
ATOM 1465 N N . GLU A 1 183 ? -9.297 -1.859 13.502 1.00 97.62 183 GLU A N 1
ATOM 1466 C CA . GLU A 1 183 ? -10.435 -1.802 12.584 1.00 97.62 183 GLU A CA 1
ATOM 1467 C C . GLU A 1 183 ? -10.341 -0.589 11.640 1.00 97.62 183 GLU A C 1
ATOM 1469 O O . GLU A 1 183 ? -10.530 -0.735 10.431 1.00 97.62 183 GLU A O 1
ATOM 1474 N N . GLY A 1 184 ? -9.930 0.574 12.159 1.00 96.88 184 GLY A N 1
ATOM 1475 C CA . GLY A 1 184 ? -9.607 1.760 11.361 1.00 96.88 184 GLY A CA 1
ATOM 1476 C C . GLY A 1 184 ? -8.529 1.504 10.300 1.00 96.88 184 GLY A C 1
ATOM 1477 O O . GLY A 1 184 ? -8.704 1.877 9.137 1.00 96.88 184 GLY A O 1
ATOM 1478 N N . VAL A 1 185 ? -7.447 0.804 10.665 1.00 98.06 185 VAL A N 1
ATOM 1479 C CA . VAL A 1 185 ? -6.405 0.377 9.711 1.00 98.06 185 VAL A CA 1
ATOM 1480 C C . VAL A 1 185 ? -6.998 -0.529 8.636 1.00 98.06 185 VAL A C 1
ATOM 1482 O O . VAL A 1 185 ? -6.754 -0.301 7.453 1.00 98.06 185 VAL A O 1
ATOM 1485 N N . GLY A 1 186 ? -7.817 -1.507 9.030 1.00 98.06 186 GLY A N 1
ATOM 1486 C CA . GLY A 1 186 ? -8.491 -2.426 8.114 1.00 98.06 186 GLY A CA 1
ATOM 1487 C C . GLY A 1 186 ? -9.312 -1.696 7.051 1.00 98.06 186 GLY A C 1
ATOM 1488 O O . GLY A 1 186 ? -9.183 -1.999 5.869 1.00 98.06 186 GLY A O 1
ATOM 1489 N N . PHE A 1 187 ? -10.075 -0.667 7.436 1.00 97.81 187 PHE A N 1
ATOM 1490 C CA . PHE A 1 187 ? -10.807 0.159 6.471 1.00 97.81 187 PHE A CA 1
ATOM 1491 C C . PHE A 1 187 ? -9.884 0.866 5.472 1.00 97.81 187 PHE A C 1
ATOM 1493 O O . PHE A 1 187 ? -10.198 0.912 4.282 1.00 97.81 187 PHE A O 1
ATOM 1500 N N . GLY A 1 188 ? -8.752 1.405 5.933 1.00 97.44 188 GLY A N 1
ATOM 1501 C CA . GLY A 1 188 ? -7.745 2.009 5.057 1.00 97.44 188 GLY A CA 1
ATOM 1502 C C . GLY A 1 188 ? -7.177 1.006 4.049 1.00 97.44 188 GLY A C 1
ATOM 1503 O O . GLY A 1 188 ? -7.117 1.298 2.855 1.00 97.44 188 GLY A O 1
ATOM 1504 N N . VAL A 1 189 ? -6.844 -0.199 4.514 1.00 98.19 189 VAL A N 1
ATOM 1505 C CA . VAL A 1 189 ? -6.328 -1.297 3.680 1.00 98.19 189 VAL A CA 1
ATOM 1506 C C . VAL A 1 189 ? -7.339 -1.704 2.610 1.00 98.19 189 VAL A C 1
ATOM 1508 O O . VAL A 1 189 ? -6.983 -1.797 1.435 1.00 98.19 189 VAL A O 1
ATOM 1511 N N . ASP A 1 190 ? -8.607 -1.873 2.984 1.00 97.88 190 ASP A N 1
ATOM 1512 C CA . ASP A 1 190 ? -9.678 -2.245 2.055 1.00 97.88 190 ASP A CA 1
ATOM 1513 C C . ASP A 1 190 ? -9.894 -1.165 0.978 1.00 97.88 190 ASP A C 1
ATOM 1515 O O . ASP A 1 190 ? -10.112 -1.473 -0.199 1.00 97.88 190 ASP A O 1
ATOM 1519 N N . ALA A 1 191 ? -9.773 0.116 1.347 1.00 97.25 191 ALA A N 1
ATOM 1520 C CA . ALA A 1 191 ? -9.806 1.221 0.393 1.00 97.25 191 ALA A CA 1
ATOM 1521 C C . ALA A 1 191 ? -8.629 1.200 -0.582 1.00 97.25 191 ALA A C 1
ATOM 1523 O O . ALA A 1 191 ? -8.849 1.337 -1.788 1.00 97.25 191 ALA A O 1
ATOM 1524 N N . VAL A 1 192 ? -7.404 1.022 -0.083 1.00 97.75 192 VAL A N 1
ATOM 1525 C CA . VAL A 1 192 ? -6.209 0.926 -0.931 1.00 97.75 192 VAL A CA 1
ATOM 1526 C C . VAL A 1 192 ? -6.345 -0.249 -1.894 1.00 97.75 192 VAL A C 1
ATOM 1528 O O . VAL A 1 192 ? -6.140 -0.066 -3.093 1.00 97.75 192 VAL A O 1
ATOM 1531 N N . ARG A 1 193 ? -6.759 -1.427 -1.412 1.00 97.81 193 ARG A N 1
ATOM 1532 C CA . ARG A 1 193 ? -6.973 -2.622 -2.240 1.00 97.81 193 ARG A CA 1
ATOM 1533 C C . ARG A 1 193 ? -7.961 -2.363 -3.371 1.00 97.81 193 ARG A C 1
ATOM 1535 O O . ARG A 1 193 ? -7.643 -2.610 -4.526 1.00 97.81 193 ARG A O 1
ATOM 1542 N N . SER A 1 194 ? -9.142 -1.845 -3.042 1.00 97.19 194 SER A N 1
ATOM 1543 C CA . SER A 1 194 ? -10.187 -1.553 -4.028 1.00 97.19 194 SER A CA 1
ATOM 1544 C C . SER A 1 194 ? -9.688 -0.588 -5.107 1.00 97.19 194 SER A C 1
ATOM 1546 O O . SER A 1 194 ? -9.820 -0.872 -6.290 1.00 97.19 194 SER A O 1
ATOM 1548 N N . LEU A 1 195 ? -9.055 0.521 -4.721 1.00 96.75 195 LEU A N 1
ATOM 1549 C CA . LEU A 1 195 ? -8.640 1.541 -5.687 1.00 96.75 195 LEU A CA 1
ATOM 1550 C C . LEU A 1 195 ? -7.442 1.117 -6.532 1.00 96.75 195 LEU A C 1
ATOM 1552 O O . LEU A 1 195 ? -7.371 1.463 -7.710 1.00 96.75 195 LEU A O 1
ATOM 1556 N N . THR A 1 196 ? -6.502 0.377 -5.949 1.00 96.69 196 THR A N 1
ATOM 1557 C CA . THR A 1 196 ? -5.358 -0.157 -6.696 1.00 96.69 196 THR A CA 1
ATOM 1558 C C . THR A 1 196 ? -5.784 -1.258 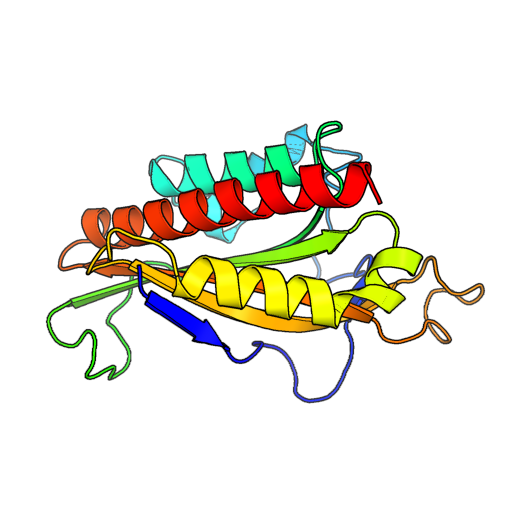-7.663 1.00 96.69 196 THR A C 1
ATOM 1560 O O . THR A 1 196 ? -5.191 -1.350 -8.736 1.00 96.69 196 THR A O 1
ATOM 1563 N N . ALA A 1 197 ? -6.833 -2.029 -7.356 1.00 96.81 197 ALA A N 1
ATOM 1564 C CA . ALA A 1 197 ? -7.441 -2.965 -8.301 1.00 96.81 197 ALA A CA 1
ATOM 1565 C C . ALA A 1 197 ? -8.066 -2.234 -9.500 1.00 96.81 197 ALA A C 1
ATOM 1567 O O . ALA A 1 197 ? -7.708 -2.533 -10.638 1.00 96.81 197 ALA A O 1
ATOM 1568 N N . ASP A 1 198 ? -8.882 -1.202 -9.258 1.00 95.38 198 ASP A N 1
ATOM 1569 C CA . ASP A 1 198 ? -9.477 -0.386 -10.329 1.00 95.38 198 ASP A CA 1
ATOM 1570 C C . ASP A 1 198 ? -8.404 0.290 -11.202 1.00 95.38 198 ASP A C 1
ATOM 1572 O O . ASP A 1 198 ? -8.556 0.460 -12.411 1.00 95.38 198 ASP A O 1
ATOM 1576 N N . MET A 1 199 ? -7.309 0.738 -10.581 1.00 95.00 199 MET A N 1
ATOM 1577 C CA . MET A 1 199 ? -6.176 1.322 -11.297 1.00 95.00 199 MET A CA 1
ATOM 1578 C C . MET A 1 199 ? -5.436 0.275 -12.136 1.00 95.00 199 MET A C 1
ATOM 1580 O O . MET A 1 199 ? -5.081 0.576 -13.271 1.00 95.00 199 MET A O 1
ATOM 1584 N N . ALA A 1 200 ? -5.227 -0.937 -11.613 1.00 93.81 200 ALA A N 1
ATOM 1585 C CA . ALA A 1 200 ? -4.586 -2.025 -12.349 1.00 93.81 200 ALA A CA 1
ATOM 1586 C C . ALA A 1 200 ? -5.405 -2.440 -13.581 1.00 93.81 200 ALA A C 1
ATOM 1588 O O . ALA A 1 200 ? -4.836 -2.670 -14.645 1.00 93.81 200 ALA A O 1
ATOM 1589 N N . GLU A 1 201 ? -6.733 -2.496 -13.463 1.00 93.06 201 GLU A N 1
ATOM 1590 C CA . GLU A 1 201 ? -7.621 -2.773 -14.595 1.00 93.06 201 GLU A CA 1
ATOM 1591 C C . GLU A 1 201 ? -7.528 -1.680 -15.665 1.00 93.06 201 GLU A C 1
ATOM 1593 O O . GLU A 1 201 ? -7.338 -1.982 -16.842 1.00 93.06 201 GLU A O 1
ATOM 1598 N N . PHE A 1 202 ? -7.562 -0.409 -15.256 1.00 91.06 202 PHE A N 1
ATOM 1599 C CA . PHE A 1 202 ? -7.404 0.719 -16.173 1.00 91.06 202 PHE A CA 1
ATOM 1600 C C . PHE A 1 202 ? -6.049 0.711 -16.901 1.00 91.06 202 PHE A C 1
ATOM 1602 O O . PHE A 1 202 ? -5.987 1.020 -18.085 1.00 91.06 202 PHE A O 1
ATOM 1609 N N . MET A 1 203 ? -4.964 0.332 -16.224 1.00 89.88 203 MET A N 1
ATOM 1610 C CA . MET A 1 203 ? -3.631 0.274 -16.838 1.00 89.88 203 MET A CA 1
ATOM 1611 C C . MET A 1 203 ? -3.480 -0.861 -17.853 1.00 89.88 203 MET A C 1
ATOM 1613 O O . MET A 1 203 ? -2.654 -0.751 -18.749 1.00 89.88 203 MET A O 1
ATOM 1617 N N . ARG A 1 204 ? -4.267 -1.938 -17.750 1.00 84.25 204 ARG A N 1
ATOM 1618 C CA . ARG A 1 204 ? -4.218 -3.060 -18.706 1.00 84.25 204 ARG A CA 1
ATOM 1619 C C . ARG A 1 204 ? -4.803 -2.736 -20.076 1.00 84.25 204 ARG A C 1
ATOM 1621 O O . ARG A 1 204 ? -4.554 -3.479 -21.019 1.00 84.25 204 ARG A O 1
ATOM 1628 N N . VAL A 1 205 ? -5.619 -1.689 -20.168 1.00 82.19 205 VAL A N 1
ATOM 1629 C CA . VAL A 1 205 ? -6.308 -1.289 -21.405 1.00 82.19 205 VAL A CA 1
ATOM 1630 C C . VAL A 1 205 ? -5.676 -0.067 -22.081 1.00 82.19 205 VAL A C 1
ATOM 1632 O O . VAL A 1 205 ? -6.191 0.384 -23.104 1.00 82.19 205 VAL A O 1
ATOM 1635 N N . MET A 1 206 ? -4.594 0.473 -21.510 1.00 72.81 206 MET A N 1
ATOM 1636 C CA . MET A 1 206 ? -3.793 1.568 -22.071 1.00 72.81 206 MET A CA 1
ATOM 1637 C C . MET A 1 206 ? -2.610 1.039 -22.875 1.00 72.81 206 MET A C 1
ATOM 1639 O O . MET A 1 206 ? -2.305 1.675 -23.908 1.00 72.81 206 MET A O 1
#

Sequence (206 aa):
MRAFHDKAEGEIGAARMHPWGGSLHDPNAKFVDFLKRPDLVRSSLEDFIPYAAVPAIDRFFSLIEWMNGADTVWETTESYLWPPAAPQSNRSFAQYRIVCSARLVFFHRDHLWQLRHGDWAFTSLLRRLERREPVVPNACVGVFIAPTLFVSLSEDGGRTAPEAKVLGVRCYGFGNSEKEAFEGVGFGVDAVRSLTADMAEFMRVM

Secondary structure (DSSP, 8-state):
-EEEEPPPPS-TT-PEEES----SS-TT-----TTT-GGGTTTS-TTTGGGTTSHHHHHHHHHHHHHTSTT-SEEEEEEEEEEEE---S-GGGTT-SEEEEEEEEEEESSHHHHHHHHHHHHHHHHHHHHT-SS--TTEEEEEEEEEEEEGGG-SSSSSSPPEEEEEEEEEEEEESSHHHHHHHHHHHHHHHHHHHHHHHHHHHT-

pLDDT: mean 91.2, std 10.23, range [41.59, 98.56]

Foldseek 3Di:
DAEDADEDDDPPDDAAEVQHQADPVDRPHGWDLCLVVVVCLQPNQVQLVVVSVQVLSVLVSVLQSVQSDPLFQKHWTDKHKAAWDADDPDPLQVVFGTKIKIKTWMAGPPVVCQQVCVVVVQVQLRVQQNPDPDDDSFKYKHKYWGWYQYLVQDPPRRPPGDTGTIIMMMIMGTHNDSSRRSVRSSVNSVSSSVSSSVVRVVVVVD

Radius of gyration: 16.74 Å; chains: 1; bounding box: 45×36×45 Å